Protein AF-A0AAW0FPY5-F1 (afdb_monomer)

Organism: NCBI:txid2478898

Solvent-accessible surface area (backbone atoms only — not comparable to full-atom values): 17666 Å² total; per-residue (Å²): 136,87,81,88,80,85,84,79,81,79,79,83,78,78,82,81,78,73,84,75,79,74,82,78,65,95,82,62,53,70,68,57,52,51,51,51,52,51,50,53,53,51,50,54,52,54,50,53,51,52,54,57,71,69,58,74,82,81,80,84,76,82,79,89,81,86,85,89,77,81,64,53,45,61,98,84,46,56,15,69,62,69,49,44,53,71,32,42,66,91,68,36,88,67,74,84,45,94,82,68,74,65,59,42,92,78,60,81,77,79,71,90,78,54,75,44,72,48,96,89,68,47,37,25,40,91,83,68,51,45,48,44,77,46,98,88,72,49,80,44,70,71,74,77,60,60,67,61,50,53,50,50,53,49,51,52,54,51,50,53,53,48,53,45,52,54,49,44,47,57,51,30,56,51,36,60,73,70,63,49,60,82,51,36,24,60,90,43,82,82,33,54,61,44,84,62,35,25,27,49,80,87,36,84,45,84,87,60,51,75,75,47,91,38,57,53,37,32,45,70,64,50,50,52,48,23,66,78,47,76,21,33,38,95,46,72,63,46,70,81,54,54,80,87,60,50,42,74,44,67,67,62,50,50,52,51,52,53,50,37,54,73,73,65,55,79,60,63,68,57,56,53,52,52,53,52,55,57,60,74,73,108

Secondary structure (DSSP, 8-state):
-------------------------TTS-HHHHHHHHHHHHHHHHHHHHHHHHH-------PPP---S--SSPPTT---TTT--SSS-GGG-GGGG-TT-----BTB-----S--EE-TTS-EE-TT--EEEE-TTS-EEE----HHHHHHHHHHHHHHHHHHHHHHHHHHHHHHHHTT-GGGB-SSSTT-B--SSEEE-TT--SGGG-SS-S-SEEEHHHHHHHHHHTTT--TTT--S---GGGPEE-HHHHHHHHHHHHHTT---HHHHHHHHHHHHHT-

Sequence (282 aa):
MINNANASTSNQTNPAQTTGATAVDENMSEEDRIKMMFQNQSNVWAQTQDELSTHKMIHFKPTAGVTNAEDLPPPGYMCYRCGGKDHWIRNCPTNTDPNFEETLEGAAETGKDGITRNEDGELIDAKGNTYMITEDGEYVIAMADNKTWLNYQQKQQNAVMKAKIEFEQKLSERIEQDKKTEFLDPLKSNKVLRSPIVMTPCCQDKSKLKNMKNFNYHQPDLEQLLIDKDFHCPNCDTEDIFLDSLIRNTDLEQQINDYAKEIGLENPDEESLKRSVDAVRR

Nearest PDB structures (foldseek):
  1nr4-assembly3_F  TM=3.944E-01  e=2.810E+00  unclassified

pLDDT: mean 71.4, std 15.62, range [32.72, 91.69]

InterPro domains:
  IPR001878 Zinc finger, CCHC-type [PS50158] (79-93)
  IPR001878 Zinc finger, CCHC-type [SM00343] (78-94)
  IPR025829 Zinc knuckle CX2CX3GHX4C [PF13696] (74-94)
  IPR033489 E3 ubiquitin-protein ligase RBBP6 family [PTHR15439] (6-269)
  IPR036875 Zinc finger, CCHC-type superfamily [SSF57756] (66-96)

Foldseek 3Di:
DDDDDDPDDDDPDDDPDDPPPDDDDPPDDPVVVVVVVVVVVVVVVVVVVVVVVPDDDDDDDDDDDDDDDPFQDPVPDAQQQERDRGGHVVPDPCPPPPPRDGPPPVPPPPPVPAFDADPVRFTAGPVGWTWDADPVRDIDTDDDPPVVVVVVVVVVVVVLVVLQVVLQQVLLVVCVVVVVCAQDAQLDPSGGADPQKWFFPQPPDPVQFDDTPYRIHHLVSVVVVCVVVVNADPGNRDHDGDSVRIGTDVPVVVVSVVVCVVVVPDRSVVVVVVVVVVVVVD

Mean predicted aligned error: 20.45 Å

Radius of gyration: 32.22 Å; Cα contacts (8 Å, |Δi|>4): 237; chains: 1; bounding box: 75×61×73 Å

Structure (mmCIF, N/CA/C/O backbone):
data_AF-A0AAW0FPY5-F1
#
_entry.id   AF-A0AAW0FPY5-F1
#
loop_
_atom_site.group_PDB
_atom_site.id
_atom_site.type_symbol
_atom_site.label_atom_id
_atom_site.label_alt_id
_atom_site.label_comp_id
_atom_site.label_asym_id
_atom_site.label_entity_id
_atom_site.label_seq_id
_atom_site.pdbx_PDB_ins_code
_atom_site.Cartn_x
_atom_site.Cartn_y
_atom_site.Cartn_z
_atom_site.occupancy
_atom_site.B_iso_or_equiv
_atom_site.auth_seq_id
_atom_site.auth_comp_id
_atom_site.auth_asym_id
_atom_site.auth_atom_id
_atom_site.pdbx_PDB_model_num
ATOM 1 N N . MET A 1 1 ? 53.868 37.385 24.393 1.00 38.00 1 MET A N 1
ATOM 2 C CA . MET A 1 1 ? 53.898 36.874 23.003 1.00 38.00 1 MET A CA 1
ATOM 3 C C . MET A 1 1 ? 52.815 35.800 22.927 1.00 38.00 1 MET A C 1
ATOM 5 O O . MET A 1 1 ? 53.058 34.710 23.410 1.00 38.00 1 MET A O 1
ATOM 9 N N . ILE A 1 2 ? 51.533 36.181 22.882 1.00 32.72 2 ILE A N 1
ATOM 10 C CA . ILE A 1 2 ? 50.663 36.453 21.711 1.00 32.72 2 ILE A CA 1
ATOM 11 C C . ILE A 1 2 ? 50.522 35.242 20.759 1.00 32.72 2 ILE A C 1
ATOM 13 O O . ILE A 1 2 ? 51.531 34.751 20.261 1.00 32.72 2 ILE A O 1
ATOM 17 N N . ASN A 1 3 ? 49.244 34.904 20.491 1.00 34.81 3 ASN A N 1
ATOM 18 C CA . ASN A 1 3 ? 48.609 34.066 19.446 1.00 34.81 3 ASN A CA 1
ATOM 19 C C . ASN A 1 3 ? 48.089 32.727 20.001 1.00 34.81 3 ASN A C 1
ATOM 21 O O . ASN A 1 3 ? 48.883 31.862 20.338 1.00 34.81 3 ASN A O 1
ATOM 25 N N . ASN A 1 4 ? 46.793 32.498 20.257 1.00 34.78 4 ASN A N 1
ATOM 26 C CA . ASN A 1 4 ? 45.532 32.805 19.551 1.00 34.78 4 ASN A CA 1
ATOM 27 C C . ASN A 1 4 ? 45.465 32.226 18.130 1.00 34.78 4 ASN A C 1
ATOM 29 O O . ASN A 1 4 ? 45.995 32.818 17.194 1.00 34.78 4 ASN A O 1
ATOM 33 N N . ALA A 1 5 ? 44.765 31.099 17.981 1.00 35.81 5 ALA A N 1
ATOM 34 C CA . ALA A 1 5 ? 44.277 30.601 16.700 1.00 35.81 5 ALA A CA 1
ATOM 35 C C . ALA A 1 5 ? 42.891 29.968 16.904 1.00 35.81 5 ALA A C 1
ATOM 37 O O . ALA A 1 5 ? 42.752 28.886 17.470 1.00 35.81 5 ALA A O 1
ATOM 38 N N . ASN A 1 6 ? 41.878 30.716 16.463 1.00 34.09 6 ASN A N 1
ATOM 39 C CA . ASN A 1 6 ? 40.492 30.303 16.281 1.00 34.09 6 ASN A CA 1
ATOM 40 C C . ASN A 1 6 ? 40.414 29.062 15.381 1.00 34.09 6 ASN A C 1
ATOM 42 O O . ASN A 1 6 ? 40.885 29.097 14.245 1.00 34.09 6 ASN A O 1
ATOM 46 N N . ALA A 1 7 ? 39.742 28.012 15.849 1.00 33.12 7 ALA A N 1
ATOM 47 C CA . ALA A 1 7 ? 39.202 26.974 14.981 1.00 33.12 7 ALA A CA 1
ATOM 48 C C . ALA A 1 7 ? 37.836 27.454 14.469 1.00 33.12 7 ALA A C 1
ATOM 50 O O . ALA A 1 7 ? 36.827 27.364 15.165 1.00 33.12 7 ALA A O 1
ATOM 51 N N . SER A 1 8 ? 37.823 28.035 13.270 1.00 33.88 8 SER A N 1
ATOM 52 C CA . SER A 1 8 ? 36.595 28.389 12.563 1.00 33.88 8 SER A CA 1
ATOM 53 C C . SER A 1 8 ? 35.943 27.125 12.007 1.00 33.88 8 SER A C 1
ATOM 55 O O . SER A 1 8 ? 36.469 26.483 11.101 1.00 33.88 8 SER A O 1
ATOM 57 N N . THR A 1 9 ? 34.781 26.789 12.554 1.00 33.91 9 THR A N 1
ATOM 58 C CA . THR A 1 9 ? 33.843 25.786 12.051 1.00 33.91 9 THR A CA 1
ATOM 59 C C . THR A 1 9 ? 33.296 26.239 10.695 1.00 33.91 9 THR A C 1
ATOM 61 O O . THR A 1 9 ? 32.505 27.180 10.626 1.00 33.91 9 THR A O 1
ATOM 64 N N . SER A 1 10 ? 33.696 25.594 9.599 1.00 32.94 10 SER A N 1
ATOM 65 C CA . SER A 1 10 ? 33.038 25.777 8.303 1.00 32.94 10 SER A CA 1
ATOM 66 C C . SER A 1 10 ? 31.781 24.911 8.245 1.00 32.94 10 SER A C 1
ATOM 68 O O . SER A 1 10 ? 31.852 23.713 7.972 1.00 32.94 10 SER A O 1
ATOM 70 N N . ASN A 1 11 ? 30.634 25.542 8.507 1.00 34.19 11 ASN A N 1
ATOM 71 C CA . ASN A 1 11 ? 29.311 25.067 8.109 1.00 34.19 11 ASN A CA 1
ATOM 72 C C . ASN A 1 11 ? 29.299 24.837 6.591 1.00 34.19 11 ASN A C 1
ATOM 74 O O . ASN A 1 11 ? 29.317 25.798 5.823 1.00 34.19 11 ASN A O 1
ATOM 78 N N . GLN A 1 12 ? 29.238 23.579 6.154 1.00 36.66 12 GLN A N 1
ATOM 79 C CA . GLN A 1 12 ? 28.816 23.261 4.793 1.00 36.66 12 GLN A CA 1
ATOM 80 C C . GLN A 1 12 ? 27.290 23.322 4.742 1.00 36.66 12 GLN A C 1
ATOM 82 O O . GLN A 1 12 ? 26.579 22.392 5.114 1.00 36.66 12 GLN A O 1
ATOM 87 N N . THR A 1 13 ? 26.795 24.477 4.313 1.00 33.69 13 THR A N 1
ATOM 88 C CA . THR A 1 13 ? 25.433 24.663 3.827 1.00 33.69 13 THR A CA 1
ATOM 89 C C . THR A 1 13 ? 25.258 23.877 2.534 1.00 33.69 13 THR A C 1
ATOM 91 O O . THR A 1 13 ? 25.924 24.153 1.538 1.00 33.69 13 THR A O 1
ATOM 94 N N . ASN A 1 14 ? 24.350 22.911 2.565 1.00 44.25 14 ASN A N 1
ATOM 95 C CA . ASN A 1 14 ? 23.845 22.187 1.408 1.00 44.25 14 ASN A CA 1
ATOM 96 C C . ASN A 1 14 ? 23.013 23.165 0.550 1.00 44.25 14 ASN A C 1
ATOM 98 O O . ASN A 1 14 ? 22.025 23.692 1.075 1.00 44.25 14 ASN A O 1
ATOM 102 N N . PRO A 1 15 ? 23.346 23.465 -0.720 1.00 37.91 15 PRO A N 1
ATOM 103 C CA . PRO A 1 15 ? 22.436 24.222 -1.557 1.00 37.91 15 PRO A CA 1
ATOM 104 C C . PRO A 1 15 ? 21.385 23.262 -2.116 1.00 37.91 15 PRO A C 1
ATOM 106 O O . PRO A 1 15 ? 21.610 22.541 -3.084 1.00 37.91 15 PRO A O 1
ATOM 109 N N . ALA A 1 16 ? 20.209 23.279 -1.494 1.00 45.16 16 ALA A N 1
ATOM 110 C CA . ALA A 1 16 ? 18.978 22.891 -2.158 1.00 45.16 16 ALA A CA 1
ATOM 111 C C . ALA A 1 16 ? 18.781 23.818 -3.370 1.00 45.16 16 ALA A C 1
ATOM 113 O O . ALA A 1 16 ? 18.429 24.986 -3.205 1.00 45.16 16 ALA A O 1
ATOM 114 N N . GLN A 1 17 ? 19.022 23.324 -4.585 1.00 39.84 17 GLN A N 1
ATOM 115 C CA . GLN A 1 17 ? 18.614 24.027 -5.798 1.00 39.84 17 GLN A CA 1
ATOM 116 C C . GLN A 1 17 ? 17.174 23.651 -6.145 1.00 39.84 17 GLN A C 1
ATOM 118 O O . GLN A 1 17 ? 16.874 22.677 -6.825 1.00 39.84 17 GLN A O 1
ATOM 123 N N . THR A 1 18 ? 16.289 24.466 -5.576 1.00 36.53 18 THR A N 1
ATOM 124 C CA . THR A 1 18 ? 15.112 25.060 -6.214 1.00 36.53 18 THR A CA 1
ATOM 125 C C . THR A 1 18 ? 14.908 24.677 -7.681 1.00 36.53 18 THR A C 1
ATOM 127 O O . THR A 1 18 ? 15.575 25.200 -8.575 1.00 36.53 18 THR A O 1
ATOM 130 N N . THR A 1 19 ? 13.897 23.849 -7.928 1.00 41.38 19 THR A N 1
ATOM 131 C CA . THR A 1 19 ? 13.198 23.767 -9.210 1.00 41.38 19 THR A CA 1
ATOM 132 C C . THR A 1 19 ? 12.617 25.143 -9.536 1.00 41.38 19 THR A C 1
ATOM 134 O O . THR A 1 19 ? 11.542 25.508 -9.059 1.00 41.38 19 THR A O 1
ATOM 137 N N . GLY A 1 20 ? 13.356 25.942 -10.303 1.00 37.53 20 GLY A N 1
ATOM 138 C CA . GLY A 1 20 ? 12.855 27.184 -10.870 1.00 37.53 20 GLY A CA 1
ATOM 139 C C . GLY A 1 20 ? 11.820 26.852 -11.936 1.00 37.53 20 GLY A C 1
ATOM 140 O O . GLY A 1 20 ? 12.180 26.532 -13.065 1.00 37.53 20 GLY A O 1
ATOM 141 N N . ALA A 1 21 ? 10.539 26.909 -11.570 1.00 47.66 21 ALA A N 1
ATOM 142 C CA . ALA A 1 21 ? 9.451 26.959 -12.531 1.00 47.66 21 ALA A CA 1
ATOM 143 C C . ALA A 1 21 ? 9.637 28.228 -13.372 1.00 47.66 21 ALA A C 1
ATOM 145 O O . ALA A 1 21 ? 9.369 29.339 -12.916 1.00 47.66 21 ALA A O 1
ATOM 146 N N . THR A 1 22 ? 10.173 28.075 -14.580 1.00 50.25 22 THR A N 1
ATOM 147 C CA . THR A 1 22 ? 10.180 29.150 -15.567 1.00 50.25 22 THR A CA 1
ATOM 148 C C . THR A 1 22 ? 8.730 29.347 -15.987 1.00 50.25 22 THR A C 1
ATOM 150 O O . THR A 1 22 ? 8.092 28.410 -16.467 1.00 50.25 22 THR A O 1
ATOM 153 N N . ALA A 1 23 ? 8.188 30.534 -15.714 1.00 50.66 23 ALA A N 1
ATOM 154 C CA . ALA A 1 23 ? 6.843 30.916 -16.115 1.00 50.66 23 ALA A CA 1
ATOM 155 C C . ALA A 1 23 ? 6.701 30.702 -17.626 1.00 50.66 23 ALA A C 1
ATOM 157 O O . ALA A 1 23 ? 7.438 31.294 -18.413 1.00 50.66 23 ALA A O 1
ATOM 158 N N . VAL A 1 24 ? 5.798 29.804 -18.010 1.00 52.22 24 VAL A N 1
ATOM 159 C CA . VAL A 1 24 ? 5.467 29.564 -19.411 1.00 52.22 24 VAL A CA 1
ATOM 160 C C . VAL A 1 24 ? 4.559 30.715 -19.826 1.00 52.22 24 VAL A C 1
ATOM 162 O O . VAL A 1 24 ? 3.427 30.799 -19.357 1.00 52.22 24 VAL A O 1
ATOM 165 N N . ASP A 1 25 ? 5.090 31.638 -20.620 1.00 53.41 25 ASP A N 1
ATOM 166 C CA . ASP A 1 25 ? 4.321 32.722 -21.229 1.00 53.41 25 ASP A CA 1
ATOM 167 C C . ASP A 1 25 ? 3.263 32.118 -22.172 1.00 53.41 25 ASP A C 1
ATOM 169 O O . ASP A 1 25 ? 3.586 31.282 -23.020 1.00 53.41 25 ASP A O 1
ATOM 173 N N . GLU A 1 26 ? 1.994 32.510 -22.015 1.00 58.88 26 GLU A N 1
ATOM 174 C CA . GLU A 1 26 ? 0.836 31.953 -22.743 1.00 58.88 26 GLU A CA 1
ATOM 175 C C . GLU A 1 26 ? 0.831 32.291 -24.249 1.00 58.88 26 GLU A C 1
ATOM 177 O O . GLU A 1 26 ? -0.081 31.889 -24.967 1.00 58.88 26 GLU A O 1
ATOM 182 N N . ASN A 1 27 ? 1.851 32.998 -24.750 1.00 59.25 27 ASN A N 1
ATOM 183 C CA . ASN A 1 27 ? 1.960 33.426 -26.146 1.00 59.25 27 ASN A CA 1
ATOM 184 C C . ASN A 1 27 ? 3.138 32.793 -26.918 1.00 59.25 27 ASN A C 1
ATOM 186 O O . ASN A 1 27 ? 3.470 33.240 -28.017 1.00 59.25 27 ASN A O 1
ATOM 190 N N . MET A 1 28 ? 3.800 31.770 -26.365 1.00 64.69 28 MET A N 1
ATOM 191 C CA . MET A 1 28 ? 4.817 31.007 -27.102 1.00 64.69 28 MET A CA 1
ATOM 192 C C . MET A 1 28 ? 4.171 29.929 -27.979 1.00 64.69 28 MET A C 1
ATOM 194 O O . MET A 1 28 ? 3.290 29.198 -27.525 1.00 64.69 28 MET A O 1
ATOM 198 N N . SER A 1 29 ? 4.631 29.819 -29.231 1.00 78.81 29 SER A N 1
ATOM 199 C CA . SER A 1 29 ? 4.194 28.767 -30.155 1.00 78.81 29 SER A CA 1
ATOM 200 C C . SER A 1 29 ? 4.459 27.377 -29.561 1.00 78.81 29 SER A C 1
ATOM 202 O O . SER A 1 29 ? 5.403 27.180 -28.787 1.00 78.81 29 SER A O 1
ATOM 204 N N . GLU A 1 30 ? 3.614 26.402 -29.897 1.00 70.44 30 GLU A N 1
ATOM 205 C CA . GLU A 1 30 ? 3.743 25.034 -29.388 1.00 70.44 30 GLU A CA 1
ATOM 206 C C . GLU A 1 30 ? 5.106 24.427 -29.767 1.00 70.44 30 GLU A C 1
ATOM 208 O O . GLU A 1 30 ? 5.750 23.791 -28.927 1.00 70.44 30 GLU A O 1
ATOM 213 N N . GLU A 1 31 ? 5.621 24.731 -30.966 1.00 76.56 31 GLU A N 1
ATOM 214 C CA . GLU A 1 31 ? 6.976 24.355 -31.372 1.00 76.56 31 GLU A CA 1
ATOM 215 C C . GLU A 1 31 ? 8.071 24.970 -30.487 1.00 76.56 31 GLU A C 1
ATOM 217 O O . GLU A 1 31 ? 9.031 24.279 -30.133 1.00 76.56 31 GLU A O 1
ATOM 222 N N . ASP A 1 32 ? 7.946 26.238 -30.083 1.00 81.44 32 ASP A N 1
ATOM 223 C CA . ASP A 1 32 ? 8.943 26.893 -29.226 1.00 81.44 32 ASP A CA 1
ATOM 224 C C . ASP A 1 32 ? 8.918 26.348 -27.795 1.00 81.44 32 ASP A C 1
ATOM 226 O O . ASP A 1 32 ? 9.966 26.209 -27.157 1.00 81.44 32 ASP A O 1
ATOM 230 N N . ARG A 1 33 ? 7.740 25.960 -27.298 1.00 79.00 33 ARG A N 1
ATOM 231 C CA . ARG A 1 33 ? 7.602 25.295 -25.997 1.00 79.00 33 ARG A CA 1
ATOM 232 C C . ARG A 1 33 ? 8.222 23.899 -26.014 1.00 79.00 33 ARG A C 1
ATOM 234 O O . ARG A 1 33 ? 8.934 23.537 -25.075 1.00 79.00 33 ARG A O 1
ATOM 241 N N . ILE A 1 34 ? 8.000 23.135 -27.086 1.00 80.06 34 ILE A N 1
ATOM 242 C CA . ILE A 1 34 ? 8.622 21.822 -27.286 1.00 80.06 34 ILE A CA 1
ATOM 243 C C . ILE A 1 34 ? 10.143 21.981 -27.374 1.00 80.06 34 ILE A C 1
ATOM 245 O O . ILE A 1 34 ? 10.878 21.278 -26.680 1.00 80.06 34 ILE A O 1
ATOM 249 N N . LYS A 1 35 ? 10.635 22.964 -28.135 1.00 83.62 35 LYS A N 1
ATOM 250 C CA . LYS A 1 35 ? 12.067 23.265 -28.245 1.00 83.62 35 LYS A CA 1
ATOM 251 C C . LYS A 1 35 ? 12.685 23.656 -26.903 1.00 83.62 35 LYS A C 1
ATOM 253 O O . LYS A 1 35 ? 13.766 23.171 -26.578 1.00 83.62 35 LYS A O 1
ATOM 258 N N . MET A 1 36 ? 11.997 24.467 -26.101 1.00 82.25 36 MET A N 1
ATOM 259 C CA . MET A 1 36 ? 12.447 24.838 -24.758 1.00 82.25 36 MET A CA 1
ATOM 260 C C . MET A 1 36 ? 12.473 23.629 -23.813 1.00 82.25 36 MET A C 1
ATOM 262 O O . MET A 1 36 ? 13.406 23.477 -23.025 1.00 82.25 36 MET A O 1
ATOM 266 N N . MET A 1 37 ? 11.499 22.722 -23.923 1.00 80.81 37 MET A N 1
ATOM 267 C CA . MET A 1 37 ? 11.466 21.483 -23.144 1.00 80.81 37 MET A CA 1
ATOM 268 C C . MET A 1 37 ? 12.602 20.526 -23.538 1.00 80.81 37 MET A C 1
ATOM 270 O O . MET A 1 37 ? 13.274 19.995 -22.652 1.00 80.81 37 MET A O 1
ATOM 274 N N . PHE A 1 38 ? 12.880 20.371 -24.839 1.00 85.31 38 PHE A N 1
ATOM 275 C CA . PHE A 1 38 ? 14.020 19.594 -25.342 1.00 85.31 38 PHE A CA 1
ATOM 276 C C . PHE A 1 38 ? 15.360 20.196 -24.917 1.00 85.31 38 PHE A C 1
ATOM 278 O O . PHE A 1 38 ? 16.248 19.457 -24.503 1.00 85.31 38 PHE A O 1
ATOM 285 N N . GLN A 1 39 ? 15.493 21.524 -24.954 1.00 84.50 39 GLN A N 1
ATOM 286 C CA . GLN A 1 39 ? 16.692 22.221 -24.484 1.00 84.50 39 GLN A CA 1
ATOM 287 C C . GLN A 1 39 ? 16.899 22.058 -22.975 1.00 84.50 39 GLN A C 1
ATOM 289 O O . GLN A 1 39 ? 18.025 21.861 -22.521 1.00 84.50 39 GLN A O 1
ATOM 294 N N . ASN A 1 40 ? 15.824 22.097 -22.184 1.00 84.69 40 ASN A N 1
ATOM 295 C CA . ASN A 1 40 ? 15.918 21.878 -20.744 1.00 84.69 40 ASN A CA 1
ATOM 296 C C . ASN A 1 40 ? 16.354 20.436 -20.432 1.00 84.69 40 ASN A C 1
ATOM 298 O O . ASN A 1 40 ? 17.268 20.223 -19.639 1.00 84.69 40 ASN A O 1
ATOM 302 N N . GLN A 1 41 ? 15.772 19.446 -21.119 1.00 78.88 41 GLN A N 1
ATOM 303 C CA . GLN A 1 41 ? 16.193 18.046 -21.003 1.00 78.88 41 GLN A CA 1
ATOM 304 C C . GLN A 1 41 ? 17.652 17.834 -21.436 1.00 78.88 41 GLN A C 1
ATOM 306 O O . GLN A 1 41 ? 18.415 17.196 -20.709 1.00 78.88 41 GLN A O 1
ATOM 311 N N . SER A 1 42 ? 18.072 18.401 -22.573 1.00 81.81 42 SER A N 1
ATOM 312 C CA . SER A 1 42 ? 19.450 18.266 -23.060 1.00 81.81 42 SER A CA 1
ATOM 313 C C . SER A 1 42 ? 20.468 18.890 -22.110 1.00 81.81 42 SER A C 1
ATOM 315 O O . SER A 1 42 ? 21.537 18.319 -21.908 1.00 81.81 42 SER A O 1
ATOM 317 N N . ASN A 1 43 ? 20.132 20.024 -21.489 1.00 81.25 43 ASN A N 1
ATOM 318 C CA . ASN A 1 43 ? 21.014 20.689 -20.531 1.00 81.25 43 ASN A CA 1
ATOM 319 C C . ASN A 1 43 ? 21.200 19.861 -19.252 1.00 81.25 43 ASN A C 1
ATOM 321 O O . ASN A 1 43 ? 22.326 19.731 -18.778 1.00 81.25 43 ASN A O 1
ATOM 325 N N . VAL A 1 44 ? 20.133 19.239 -18.735 1.00 85.06 44 VAL A N 1
ATOM 326 C CA . VAL A 1 44 ? 20.217 18.344 -17.565 1.00 85.06 44 VAL A CA 1
ATOM 327 C C . VAL A 1 44 ? 21.082 17.116 -17.867 1.00 85.06 44 VAL A C 1
ATOM 329 O O . VAL A 1 44 ? 21.904 16.722 -17.036 1.00 85.06 44 VAL A O 1
ATOM 332 N N . TRP A 1 45 ? 20.954 16.526 -19.061 1.00 74.75 45 TRP A N 1
ATOM 333 C CA . TRP A 1 45 ? 21.796 15.394 -19.463 1.00 74.75 45 TRP A CA 1
ATOM 334 C C . TRP A 1 45 ? 23.262 15.778 -19.639 1.00 74.75 45 TRP A C 1
ATOM 336 O O . TRP A 1 45 ? 24.129 15.070 -19.131 1.00 74.75 45 TRP A O 1
ATOM 346 N N . ALA A 1 46 ? 23.541 16.908 -20.292 1.00 83.38 46 ALA A N 1
ATOM 347 C CA . ALA A 1 46 ? 24.903 17.407 -20.453 1.00 83.38 46 ALA A CA 1
ATOM 348 C C . ALA A 1 46 ? 25.567 17.682 -19.094 1.00 83.38 46 ALA A C 1
ATOM 350 O O . ALA A 1 46 ? 26.706 17.278 -18.874 1.00 83.38 46 ALA A O 1
ATOM 351 N N . GLN A 1 47 ? 24.834 18.290 -18.155 1.00 84.81 47 GLN A N 1
ATOM 352 C CA . GLN A 1 47 ? 25.327 18.562 -16.805 1.00 84.81 47 GLN A CA 1
ATOM 353 C C . GLN A 1 47 ? 25.587 17.272 -16.013 1.00 84.81 47 GLN A C 1
ATOM 355 O O . GLN A 1 47 ? 26.636 17.132 -15.391 1.00 84.81 47 GLN A O 1
ATOM 360 N N . THR A 1 48 ? 24.680 16.294 -16.093 1.00 83.81 48 THR A N 1
ATOM 361 C CA . THR A 1 48 ? 24.853 14.986 -15.433 1.00 83.81 48 THR A CA 1
ATOM 362 C C . THR A 1 48 ? 26.070 14.239 -15.985 1.00 83.81 48 THR A C 1
ATOM 364 O O . THR A 1 48 ? 26.804 13.591 -15.241 1.00 83.81 48 THR A O 1
ATOM 367 N N . GLN A 1 49 ? 26.304 14.323 -17.296 1.00 80.62 49 GLN A N 1
ATOM 368 C CA . GLN A 1 49 ? 27.450 13.690 -17.942 1.00 80.62 49 GLN A CA 1
ATOM 369 C C . GLN A 1 49 ? 28.775 14.341 -17.520 1.00 80.62 49 GLN A C 1
ATOM 371 O O . GLN A 1 49 ? 29.746 13.630 -17.259 1.00 80.62 49 GLN A O 1
ATOM 376 N N . ASP A 1 50 ? 28.803 15.668 -17.398 1.00 84.56 50 ASP A N 1
ATOM 377 C CA . ASP A 1 50 ? 29.972 16.410 -16.919 1.00 84.56 50 ASP A CA 1
ATOM 378 C C . ASP A 1 50 ? 30.272 16.104 -15.436 1.00 84.56 50 ASP A C 1
ATOM 380 O O . ASP A 1 50 ? 31.409 15.787 -15.075 1.00 84.56 50 ASP A O 1
ATOM 384 N N . GLU A 1 51 ? 29.244 16.050 -14.581 1.00 80.31 51 GLU A N 1
ATOM 385 C CA . GLU A 1 51 ? 29.370 15.650 -13.169 1.00 80.31 51 GLU A CA 1
ATOM 386 C C . GLU A 1 51 ? 29.871 14.206 -13.002 1.00 80.31 51 GLU A C 1
ATOM 388 O O . GLU A 1 51 ? 30.744 13.933 -12.175 1.00 80.31 51 GLU A O 1
ATOM 393 N N . LEU A 1 52 ? 29.382 13.268 -13.819 1.00 77.38 52 LEU A N 1
ATOM 394 C CA . LEU A 1 52 ? 29.868 11.885 -13.811 1.00 77.38 52 LEU A CA 1
ATOM 395 C C . LEU A 1 52 ? 31.318 11.780 -14.296 1.00 77.38 52 LEU A C 1
ATOM 397 O O . LEU A 1 52 ? 32.072 10.956 -13.781 1.00 77.38 52 LEU A O 1
ATOM 401 N N . SER A 1 53 ? 31.726 12.621 -15.250 1.00 80.00 53 SER A N 1
ATOM 402 C CA . SER A 1 53 ? 33.105 12.644 -15.748 1.00 80.00 53 SER A CA 1
ATOM 403 C C . SER A 1 53 ? 34.102 13.193 -14.717 1.00 80.00 53 SER A C 1
ATOM 405 O O . SER A 1 53 ? 35.262 12.778 -14.684 1.00 80.00 53 SER A O 1
ATOM 407 N N . THR A 1 54 ? 33.646 14.087 -13.834 1.00 77.12 54 THR A N 1
ATOM 408 C CA . THR A 1 54 ? 34.472 14.692 -12.779 1.00 77.12 54 THR A CA 1
ATOM 409 C C . THR A 1 54 ? 34.535 13.844 -11.506 1.00 77.12 54 THR A C 1
ATOM 411 O O . THR A 1 54 ? 35.448 14.022 -10.691 1.00 77.12 54 THR A O 1
ATOM 414 N N . HIS A 1 55 ? 33.631 12.872 -11.334 1.00 64.56 55 HIS A N 1
ATOM 415 C CA . HIS A 1 55 ? 33.642 11.961 -10.191 1.00 64.56 55 HIS A CA 1
ATOM 416 C C . HIS A 1 55 ? 34.769 10.918 -10.310 1.00 64.56 55 HIS A C 1
ATOM 418 O O . HIS A 1 55 ? 34.639 9.857 -10.920 1.00 64.56 55 HIS A O 1
ATOM 424 N N . LYS A 1 56 ? 35.919 11.209 -9.695 1.00 63.94 56 LYS A N 1
ATOM 425 C CA . LYS A 1 56 ? 37.058 10.283 -9.617 1.00 63.94 56 LYS A CA 1
ATOM 426 C C . LYS A 1 56 ? 36.717 9.093 -8.713 1.00 63.94 56 LYS A C 1
ATOM 428 O O . LYS A 1 56 ? 36.529 9.271 -7.511 1.00 63.94 56 LYS A O 1
ATOM 433 N N . MET A 1 57 ? 36.721 7.873 -9.257 1.00 61.53 57 MET A N 1
ATOM 434 C CA . MET A 1 57 ? 36.604 6.664 -8.434 1.00 61.53 57 MET A CA 1
ATOM 435 C C . MET A 1 57 ? 37.764 6.583 -7.428 1.00 61.53 57 MET A C 1
ATOM 437 O O . MET A 1 57 ? 38.945 6.614 -7.788 1.00 61.53 57 MET A O 1
ATOM 441 N N . ILE A 1 58 ? 37.435 6.509 -6.140 1.00 51.47 58 ILE A N 1
ATOM 442 C CA . ILE A 1 58 ? 38.413 6.298 -5.073 1.00 51.47 58 ILE A CA 1
ATOM 443 C C . ILE A 1 58 ? 38.756 4.808 -4.992 1.00 51.47 58 ILE A C 1
ATOM 445 O O . ILE A 1 58 ? 37.998 4.001 -4.466 1.00 51.47 58 ILE A O 1
ATOM 449 N N . HIS A 1 59 ? 39.925 4.430 -5.506 1.00 54.28 59 HIS A N 1
ATOM 450 C CA . HIS A 1 59 ? 40.478 3.102 -5.256 1.00 54.28 59 HIS A CA 1
ATOM 451 C C . HIS A 1 59 ? 40.977 3.013 -3.814 1.00 54.28 59 HIS A C 1
ATOM 453 O O . HIS A 1 59 ? 41.969 3.648 -3.448 1.00 54.28 59 HIS A O 1
ATOM 459 N N . PHE A 1 60 ? 40.302 2.204 -3.002 1.00 47.12 60 PHE A N 1
ATOM 460 C CA . PHE A 1 60 ? 40.770 1.844 -1.671 1.00 47.12 60 PHE A CA 1
ATOM 461 C C . PHE A 1 60 ? 41.980 0.908 -1.815 1.00 47.12 60 PHE A C 1
ATOM 463 O O . PHE A 1 60 ? 41.853 -0.206 -2.316 1.00 47.12 60 PHE A O 1
ATOM 470 N N . LYS A 1 61 ? 43.170 1.372 -1.424 1.00 48.22 61 LYS A N 1
ATOM 471 C CA . LYS A 1 61 ? 44.381 0.543 -1.330 1.00 48.22 61 LYS A CA 1
ATOM 472 C C . LYS A 1 61 ? 44.477 -0.005 0.099 1.00 48.22 61 LYS A C 1
ATOM 474 O O . LYS A 1 61 ? 44.726 0.801 0.997 1.00 48.22 61 LYS A O 1
ATOM 479 N N . PRO A 1 62 ? 44.302 -1.315 0.349 1.00 48.34 62 PRO A N 1
ATOM 480 C CA . PRO A 1 62 ? 44.642 -1.875 1.646 1.00 48.34 62 PRO A CA 1
ATOM 481 C C . PRO A 1 62 ? 46.170 -1.929 1.787 1.00 48.34 62 PRO A C 1
ATOM 483 O O . PRO A 1 62 ? 46.897 -2.358 0.890 1.00 48.34 62 PRO A O 1
ATOM 486 N N . THR A 1 63 ? 46.656 -1.410 2.911 1.00 41.72 63 THR A N 1
ATOM 487 C CA . THR A 1 63 ? 48.064 -1.418 3.312 1.00 41.72 63 THR A CA 1
ATOM 488 C C . THR A 1 63 ? 48.541 -2.850 3.538 1.00 41.72 63 THR A C 1
ATOM 490 O O . THR A 1 63 ? 47.874 -3.638 4.201 1.00 41.72 63 THR A O 1
ATOM 493 N N . ALA A 1 64 ? 49.714 -3.153 2.984 1.00 48.19 64 ALA A N 1
ATOM 494 C CA . ALA A 1 64 ? 50.364 -4.454 2.987 1.00 48.19 64 ALA A CA 1
ATOM 495 C C . ALA A 1 64 ? 50.549 -5.067 4.385 1.00 48.19 64 ALA A C 1
ATOM 497 O O . ALA A 1 64 ? 51.059 -4.424 5.304 1.00 48.19 64 ALA A O 1
ATOM 498 N N . GLY A 1 65 ? 50.244 -6.359 4.477 1.00 43.66 65 GLY A N 1
ATOM 499 C CA . GLY A 1 65 ? 50.667 -7.226 5.564 1.00 43.66 65 GLY A CA 1
ATOM 500 C C . GLY A 1 65 ? 49.821 -8.490 5.620 1.00 43.66 65 GLY A C 1
ATOM 501 O O . GLY A 1 65 ? 48.620 -8.404 5.822 1.00 43.66 65 GLY A O 1
ATOM 502 N N . VAL A 1 66 ? 50.493 -9.639 5.547 1.00 38.06 66 VAL A N 1
ATOM 503 C CA . VAL A 1 66 ? 50.000 -11.014 5.743 1.00 38.06 66 VAL A CA 1
ATOM 504 C C . VAL A 1 66 ? 49.771 -11.805 4.449 1.00 38.06 66 VAL A C 1
ATOM 506 O O . VAL A 1 66 ? 49.060 -11.442 3.525 1.00 38.06 66 VAL A O 1
ATOM 509 N N . THR A 1 67 ? 50.503 -12.907 4.417 1.00 47.22 67 THR A N 1
ATOM 510 C CA . THR A 1 67 ? 50.753 -13.855 3.344 1.00 47.22 67 THR A CA 1
ATOM 511 C C . THR A 1 67 ? 49.544 -14.731 3.010 1.00 47.22 67 THR A C 1
ATOM 513 O O . THR A 1 67 ? 48.905 -15.253 3.919 1.00 47.22 67 THR A O 1
ATOM 516 N N . ASN A 1 68 ? 49.387 -15.016 1.712 1.00 46.97 68 ASN A N 1
ATOM 517 C CA . ASN A 1 68 ? 48.673 -16.159 1.122 1.00 46.97 68 ASN A CA 1
ATOM 518 C C . ASN A 1 68 ? 47.132 -16.134 1.160 1.00 46.97 68 ASN A C 1
ATOM 520 O O . ASN A 1 68 ? 46.512 -16.970 1.808 1.00 46.97 68 ASN A O 1
ATOM 524 N N . ALA A 1 69 ? 46.533 -15.225 0.383 1.00 49.50 69 ALA A N 1
ATOM 525 C CA . ALA A 1 69 ? 45.185 -15.360 -0.204 1.00 49.50 69 ALA A CA 1
ATOM 526 C C . ALA A 1 69 ? 44.958 -14.414 -1.416 1.00 49.50 69 ALA A C 1
ATOM 528 O O . ALA A 1 69 ? 43.825 -14.188 -1.822 1.00 49.50 69 ALA A O 1
ATOM 529 N N . GLU A 1 70 ? 46.024 -13.823 -1.972 1.00 51.72 70 GLU A N 1
ATOM 530 C CA . GLU A 1 70 ? 45.967 -12.632 -2.851 1.00 51.72 70 GLU A CA 1
ATOM 531 C C . GLU A 1 70 ? 45.990 -12.941 -4.362 1.00 51.72 70 GLU A C 1
ATOM 533 O O . GLU A 1 70 ? 45.950 -12.021 -5.175 1.00 51.72 70 GLU A O 1
ATOM 538 N N . ASP A 1 71 ? 46.066 -14.212 -4.767 1.00 56.97 71 ASP A N 1
ATOM 539 C CA . ASP A 1 71 ? 46.199 -14.562 -6.195 1.00 56.97 71 ASP A CA 1
ATOM 540 C C . ASP A 1 71 ? 44.868 -14.920 -6.875 1.00 56.97 71 ASP A C 1
ATOM 542 O O . ASP A 1 71 ? 44.807 -15.045 -8.100 1.00 56.97 71 ASP A O 1
ATOM 546 N N . LEU A 1 72 ? 43.785 -15.022 -6.095 1.00 60.50 72 LEU A N 1
ATOM 547 C CA . LEU A 1 72 ? 42.441 -15.139 -6.646 1.00 60.50 72 LEU A CA 1
ATOM 548 C C . LEU A 1 72 ? 41.870 -13.741 -6.887 1.00 60.50 72 LEU A C 1
ATOM 550 O O . LEU A 1 72 ? 41.855 -12.906 -5.976 1.00 60.50 72 LEU A O 1
ATOM 554 N N . PRO A 1 73 ? 41.403 -13.456 -8.106 1.00 72.50 73 PRO A N 1
ATOM 555 C CA . PRO A 1 73 ? 40.852 -12.157 -8.407 1.00 72.50 73 PRO A CA 1
ATOM 556 C C . PRO A 1 73 ? 39.475 -11.991 -7.724 1.00 72.50 73 PRO A C 1
ATOM 558 O O . PRO A 1 73 ? 38.828 -12.980 -7.368 1.00 72.50 73 PRO A O 1
ATOM 561 N N . PRO A 1 74 ? 39.007 -10.748 -7.500 1.00 72.69 74 PRO A N 1
ATOM 562 C CA . PRO A 1 74 ? 37.758 -10.496 -6.783 1.00 72.69 74 PRO A CA 1
ATOM 563 C C . PRO A 1 74 ? 36.548 -11.215 -7.409 1.00 72.69 74 PRO A C 1
ATOM 565 O O . PRO A 1 74 ? 36.525 -11.402 -8.630 1.00 72.69 74 PRO A O 1
ATOM 568 N N . PRO A 1 75 ? 35.503 -11.552 -6.622 1.00 66.00 75 PRO A N 1
ATOM 569 C CA . PRO A 1 75 ? 34.292 -12.185 -7.141 1.00 66.00 75 PRO A CA 1
ATOM 570 C C . PRO A 1 75 ? 33.681 -11.348 -8.273 1.00 66.00 75 PRO A C 1
ATOM 572 O O . PRO A 1 75 ? 33.175 -10.252 -8.041 1.00 66.00 75 PRO A O 1
ATOM 575 N N . GLY A 1 76 ? 33.760 -11.855 -9.506 1.00 69.44 76 GLY A N 1
ATOM 576 C CA . GLY A 1 76 ? 33.285 -11.173 -10.716 1.00 69.44 76 GLY A CA 1
ATOM 577 C C . GLY A 1 76 ? 34.371 -10.828 -11.739 1.00 69.44 76 GLY A C 1
ATOM 578 O O . GLY A 1 76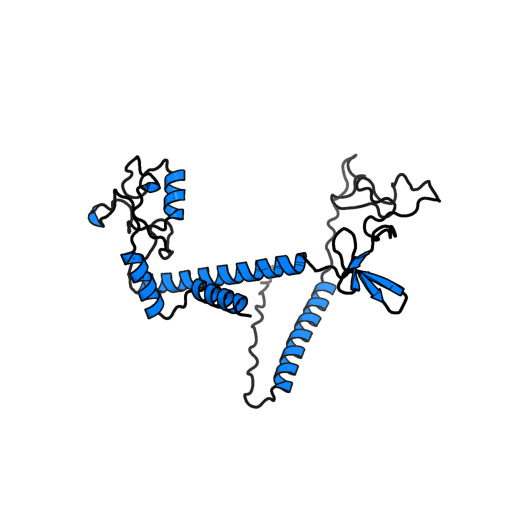 ? 34.034 -10.504 -12.874 1.00 69.44 76 GLY A O 1
ATOM 579 N N . TYR A 1 77 ? 35.655 -10.940 -11.396 1.00 78.81 77 TYR A N 1
ATOM 580 C CA . TYR A 1 77 ? 36.725 -10.861 -12.389 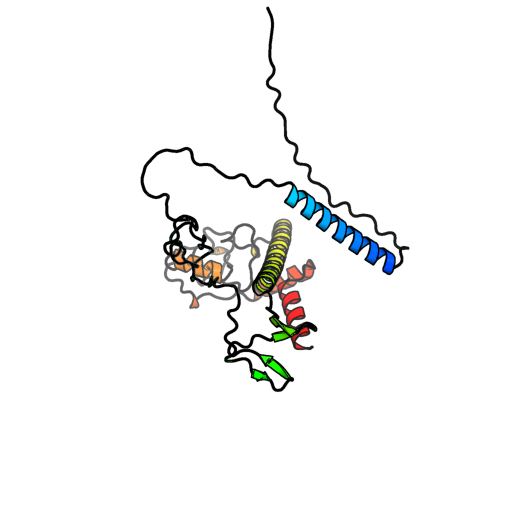1.00 78.81 77 TYR A CA 1
ATOM 581 C C . TYR A 1 77 ? 36.775 -12.147 -13.220 1.00 78.81 77 TYR A C 1
ATOM 583 O O . TYR A 1 77 ? 36.757 -13.253 -12.679 1.00 78.81 77 TYR A O 1
ATOM 591 N N . MET A 1 78 ? 36.867 -11.993 -14.538 1.00 77.31 78 MET A N 1
ATOM 592 C CA . MET A 1 78 ? 37.105 -13.088 -15.475 1.00 77.31 78 MET A CA 1
ATOM 593 C C . MET A 1 78 ? 38.393 -12.789 -16.237 1.00 77.31 78 MET A C 1
ATOM 595 O O . MET A 1 78 ? 38.603 -11.669 -16.708 1.00 77.31 78 MET A O 1
ATOM 599 N N . CYS A 1 79 ? 39.281 -13.774 -16.330 1.00 76.44 79 CYS A N 1
ATOM 600 C CA . CYS A 1 79 ? 40.510 -13.662 -17.097 1.00 76.44 79 CYS A CA 1
ATOM 601 C C . CYS A 1 79 ? 40.167 -13.473 -18.577 1.00 76.44 79 CYS A C 1
ATOM 603 O O . CYS A 1 79 ? 39.600 -14.369 -19.189 1.00 76.44 79 CYS A O 1
ATOM 605 N N . TYR A 1 80 ? 40.548 -12.333 -19.156 1.00 74.19 80 TYR A N 1
ATOM 606 C CA . TYR A 1 80 ? 40.203 -11.995 -20.542 1.00 74.19 80 TYR A CA 1
ATOM 607 C C . TYR A 1 80 ? 40.714 -13.051 -21.538 1.00 74.19 80 TYR A C 1
ATOM 609 O O . TYR A 1 80 ? 39.995 -13.434 -22.441 1.00 74.19 80 TYR A O 1
ATOM 617 N N . ARG A 1 81 ? 41.885 -13.659 -21.282 1.00 72.94 81 ARG A N 1
ATOM 618 C CA . ARG A 1 81 ? 42.435 -14.663 -22.200 1.00 72.94 81 ARG A CA 1
ATOM 619 C C . ARG A 1 81 ? 41.622 -15.965 -22.236 1.00 72.94 81 ARG A C 1
ATOM 621 O O . ARG A 1 81 ? 41.434 -16.500 -23.314 1.00 72.94 81 ARG A O 1
ATOM 628 N N . CYS A 1 82 ? 41.184 -16.496 -21.085 1.00 72.69 82 CYS A N 1
ATOM 629 C CA . CYS A 1 82 ? 40.602 -17.853 -20.986 1.00 72.69 82 CYS A CA 1
ATOM 630 C C . CYS A 1 82 ? 39.202 -17.950 -20.351 1.00 72.69 82 CYS A C 1
ATOM 632 O O . CYS A 1 82 ? 38.722 -19.056 -20.123 1.00 72.69 82 CYS A O 1
ATOM 634 N N . GLY A 1 83 ? 38.592 -16.834 -19.947 1.00 71.62 83 GLY A N 1
ATOM 635 C CA . GLY A 1 83 ? 37.292 -16.796 -19.260 1.00 71.62 83 GLY A CA 1
ATOM 636 C C . GLY A 1 83 ? 37.294 -17.269 -17.795 1.00 71.62 83 GLY A C 1
ATOM 637 O O . GLY A 1 83 ? 36.324 -17.052 -17.069 1.00 71.62 83 GLY A O 1
ATOM 638 N N . GLY A 1 84 ? 38.384 -17.872 -17.308 1.00 76.56 84 GLY A N 1
ATOM 639 C CA . GLY A 1 84 ? 38.485 -18.392 -15.942 1.00 76.56 84 GLY A CA 1
ATOM 640 C C . GLY A 1 84 ? 38.415 -17.305 -14.862 1.00 76.56 84 GLY A C 1
ATOM 641 O O . GLY A 1 84 ? 39.028 -16.247 -14.985 1.00 76.56 84 GLY A O 1
ATOM 642 N N . LYS A 1 85 ? 37.701 -17.581 -13.765 1.00 75.12 85 LYS A N 1
ATOM 643 C CA . LYS A 1 85 ? 37.505 -16.646 -12.632 1.00 75.12 85 LYS A CA 1
ATOM 644 C C . LYS A 1 85 ? 38.534 -16.811 -11.506 1.00 75.12 85 LYS A C 1
ATOM 646 O O . LYS A 1 85 ? 38.428 -16.163 -10.474 1.00 75.12 85 LYS A O 1
ATOM 651 N N . ASP A 1 86 ? 39.497 -17.708 -11.700 1.00 73.62 86 ASP A N 1
ATOM 652 C CA . ASP A 1 86 ? 40.355 -18.259 -10.641 1.00 73.62 86 ASP A CA 1
ATOM 653 C C . ASP A 1 86 ? 41.786 -17.691 -10.645 1.00 73.62 86 ASP A C 1
ATOM 655 O O . ASP A 1 86 ? 42.609 -18.044 -9.813 1.00 73.62 86 ASP A O 1
ATOM 659 N N . HIS A 1 87 ? 42.117 -16.811 -11.593 1.00 80.00 87 HIS A N 1
ATOM 660 C CA . HIS A 1 87 ? 43.459 -16.241 -11.707 1.00 80.00 87 HIS A CA 1
ATOM 661 C C . HIS A 1 87 ? 43.447 -14.907 -12.452 1.00 80.00 87 HIS A C 1
ATOM 663 O O . HIS A 1 87 ? 42.602 -14.643 -13.308 1.00 80.00 87 HIS A O 1
ATOM 669 N N . TRP A 1 88 ? 44.451 -14.081 -12.181 1.00 81.31 88 TRP A N 1
ATOM 670 C CA . TRP A 1 88 ? 44.724 -12.874 -12.955 1.00 81.31 88 TRP A CA 1
ATOM 671 C C . TRP A 1 88 ? 45.238 -13.212 -14.358 1.00 81.31 88 TRP A C 1
ATOM 673 O O . TRP A 1 88 ? 45.968 -14.183 -14.538 1.00 81.31 88 TRP A O 1
ATOM 683 N N . ILE A 1 89 ? 44.964 -12.356 -15.351 1.00 78.62 89 ILE A N 1
ATOM 684 C CA . ILE A 1 89 ? 45.435 -12.541 -16.742 1.00 78.62 89 ILE A CA 1
ATOM 685 C C . ILE A 1 89 ? 46.955 -12.779 -16.855 1.00 78.62 89 ILE A C 1
ATOM 687 O O . ILE A 1 89 ? 47.413 -13.521 -17.724 1.00 78.62 89 ILE A O 1
ATOM 691 N N . ARG A 1 90 ? 47.743 -12.205 -15.934 1.00 78.00 90 ARG A N 1
ATOM 692 C CA . ARG A 1 90 ? 49.204 -12.387 -15.857 1.00 78.00 90 ARG A CA 1
ATOM 693 C C . ARG A 1 90 ? 49.609 -13.804 -15.438 1.00 78.00 90 ARG A C 1
ATOM 695 O O . ARG A 1 90 ? 50.611 -14.305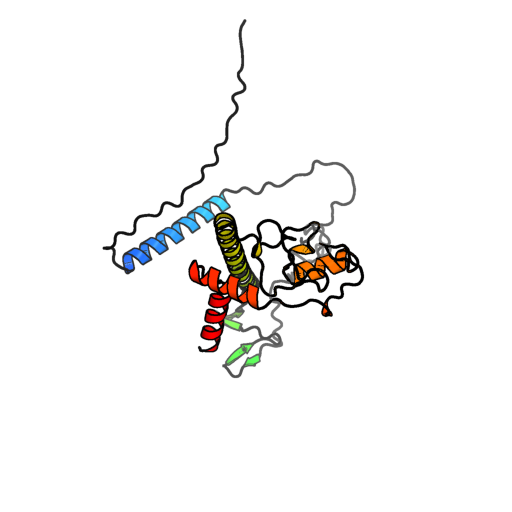 -15.939 1.00 78.00 90 ARG A O 1
ATOM 702 N N . ASN A 1 91 ? 48.797 -14.450 -14.603 1.00 76.31 91 ASN A N 1
ATOM 703 C CA . ASN A 1 91 ? 49.020 -15.793 -14.061 1.00 76.31 91 ASN A CA 1
ATOM 704 C C . ASN A 1 91 ? 48.138 -16.837 -14.767 1.00 76.31 91 ASN A C 1
ATOM 706 O O . ASN A 1 91 ? 47.917 -17.928 -14.253 1.00 76.31 91 ASN A O 1
ATOM 710 N N . CYS A 1 92 ? 47.609 -16.507 -15.949 1.00 77.00 92 CYS A N 1
ATOM 711 C CA . CYS A 1 92 ? 46.699 -17.393 -16.652 1.00 77.00 92 CYS A CA 1
ATOM 712 C C . CYS A 1 92 ? 47.431 -18.639 -17.181 1.00 77.00 92 CYS A C 1
ATOM 714 O O . CYS A 1 92 ? 48.392 -18.485 -17.937 1.00 77.00 92 CYS A O 1
ATOM 716 N N . PRO A 1 93 ? 46.978 -19.862 -16.853 1.00 79.50 93 PRO A N 1
ATOM 717 C CA . PRO A 1 93 ? 47.681 -21.107 -17.172 1.00 79.50 93 PRO A CA 1
ATOM 718 C C . PRO A 1 93 ? 47.835 -21.359 -18.678 1.00 79.50 93 PRO A C 1
ATOM 720 O O . PRO A 1 93 ? 48.719 -22.102 -19.089 1.00 79.50 93 PRO A O 1
ATOM 723 N N . THR A 1 94 ? 47.042 -20.693 -19.520 1.00 69.75 94 THR A N 1
ATOM 724 C CA . THR A 1 94 ? 47.141 -20.786 -20.985 1.00 69.75 94 THR A CA 1
ATOM 725 C C . THR A 1 94 ? 48.205 -19.851 -21.595 1.00 69.75 94 THR A C 1
ATOM 727 O O . THR A 1 94 ? 48.164 -19.577 -22.786 1.00 69.75 94 THR A O 1
ATOM 730 N N . ASN A 1 95 ? 49.124 -19.266 -20.798 1.00 70.44 95 ASN A N 1
ATOM 731 C CA . ASN A 1 95 ? 50.014 -18.169 -21.268 1.00 70.44 95 ASN A CA 1
ATOM 732 C C . ASN A 1 95 ? 51.188 -18.720 -22.072 1.00 70.44 95 ASN A C 1
ATOM 734 O O . ASN A 1 95 ? 51.834 -18.026 -22.845 1.00 70.44 95 ASN A O 1
ATOM 738 N N . THR A 1 96 ? 51.447 -20.003 -21.872 1.00 65.81 96 THR A N 1
ATOM 739 C CA . THR A 1 96 ? 52.466 -20.787 -22.552 1.00 65.81 96 THR A CA 1
ATOM 740 C C . THR A 1 96 ? 52.000 -21.387 -23.874 1.00 65.81 96 THR A C 1
ATOM 742 O O . THR A 1 96 ? 52.823 -22.018 -24.530 1.00 65.81 96 THR A O 1
ATOM 745 N N . ASP A 1 97 ? 50.737 -21.206 -24.278 1.00 69.88 97 ASP A N 1
ATOM 746 C CA . ASP A 1 97 ? 50.224 -21.714 -25.554 1.00 69.88 97 ASP A CA 1
ATOM 747 C C . ASP A 1 97 ? 50.029 -20.569 -26.573 1.00 69.88 97 ASP A C 1
ATOM 749 O O . ASP A 1 97 ? 49.111 -19.759 -26.420 1.00 69.88 97 ASP A O 1
ATOM 753 N N . PRO A 1 98 ? 50.882 -20.468 -27.612 1.00 64.81 98 PRO A N 1
ATOM 754 C CA . PRO A 1 98 ? 50.767 -19.454 -28.661 1.00 64.81 98 PRO A CA 1
ATOM 755 C C . PRO A 1 98 ? 49.564 -19.643 -29.597 1.00 64.81 98 PRO A C 1
ATOM 757 O O . PRO A 1 98 ? 49.297 -18.749 -30.394 1.00 64.81 98 PRO A O 1
ATOM 760 N N . ASN A 1 99 ? 48.883 -20.794 -29.551 1.00 64.44 99 ASN A N 1
ATOM 761 C CA . ASN A 1 99 ? 47.739 -21.119 -30.409 1.00 64.44 99 ASN A CA 1
ATOM 762 C C . ASN A 1 99 ? 46.393 -21.024 -29.666 1.00 64.44 99 ASN A C 1
ATOM 764 O O . ASN A 1 99 ? 45.377 -21.518 -30.152 1.00 64.44 99 ASN A O 1
ATOM 768 N N . PHE A 1 100 ? 46.378 -20.438 -28.468 1.00 60.91 100 PHE A N 1
ATOM 769 C CA . PHE A 1 100 ? 45.161 -20.293 -27.682 1.00 60.91 100 PHE A CA 1
ATOM 770 C C . PHE A 1 100 ? 44.320 -19.124 -28.207 1.00 60.91 100 PHE A C 1
ATOM 772 O O . PHE A 1 100 ? 44.639 -17.956 -27.974 1.00 60.91 100 PHE A O 1
ATOM 779 N N . GLU A 1 101 ? 43.265 -19.462 -28.946 1.00 57.53 101 GLU A N 1
ATOM 780 C CA . GLU A 1 101 ? 42.250 -18.523 -29.416 1.00 57.53 101 GLU A CA 1
ATOM 781 C C . GLU A 1 101 ? 41.334 -18.125 -28.245 1.00 57.53 101 GLU A C 1
ATOM 783 O O . GLU A 1 101 ? 40.974 -18.941 -27.394 1.00 57.53 101 GLU A O 1
ATOM 788 N N . GLU A 1 102 ? 41.035 -16.835 -28.148 1.00 55.34 102 GLU A N 1
ATOM 789 C CA . GLU A 1 102 ? 40.384 -16.213 -27.000 1.00 55.34 102 GLU A CA 1
ATOM 790 C C . GLU A 1 102 ? 38.867 -16.471 -27.016 1.00 55.34 102 GLU A C 1
ATOM 792 O O . GLU A 1 102 ? 38.105 -15.697 -27.594 1.00 55.34 102 GLU A O 1
ATOM 797 N N . THR A 1 103 ? 38.393 -17.536 -26.364 1.00 53.31 103 THR A N 1
ATOM 798 C CA . THR A 1 103 ? 36.949 -17.708 -26.123 1.00 53.31 103 THR A CA 1
ATOM 799 C C . THR A 1 103 ? 36.517 -16.799 -24.970 1.00 53.31 103 THR A C 1
ATOM 801 O O . THR A 1 103 ? 36.388 -17.211 -23.815 1.00 53.31 103 THR A O 1
ATOM 804 N N . LEU A 1 104 ? 36.313 -15.517 -25.275 1.00 48.28 104 LEU A N 1
ATOM 805 C CA . LEU A 1 104 ? 35.490 -14.644 -24.445 1.00 48.28 104 LEU A CA 1
ATOM 806 C C . LEU A 1 104 ? 34.044 -15.122 -24.578 1.00 48.28 104 LEU A C 1
ATOM 808 O O . LEU A 1 104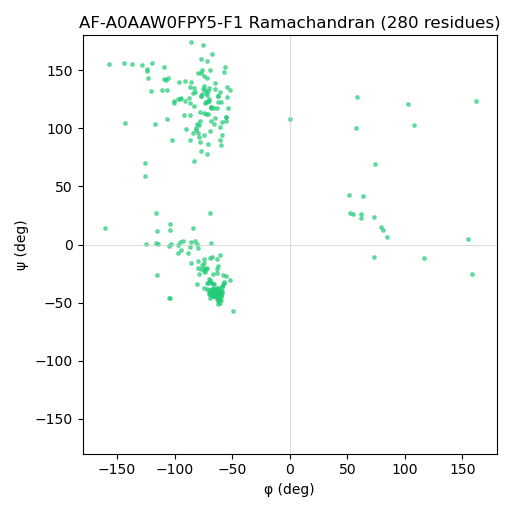 ? 33.407 -14.876 -25.601 1.00 48.28 104 LEU A O 1
ATOM 812 N N . GLU A 1 105 ? 33.511 -15.766 -23.539 1.00 49.81 105 GLU A N 1
ATOM 813 C CA . GLU A 1 105 ? 32.068 -15.990 -23.379 1.00 49.81 105 GLU A CA 1
ATOM 814 C C . GLU A 1 105 ? 31.354 -14.624 -23.340 1.00 49.81 105 GLU A C 1
ATOM 816 O O . GLU A 1 105 ? 31.166 -14.012 -22.289 1.00 49.81 105 GLU A O 1
ATOM 821 N N . GLY A 1 106 ? 31.034 -14.092 -24.518 1.00 46.72 106 GLY A N 1
ATOM 822 C CA . GLY A 1 106 ? 30.538 -12.732 -24.719 1.00 46.72 106 GLY A CA 1
ATOM 823 C C . GLY A 1 106 ? 30.759 -12.215 -26.140 1.00 46.72 106 GLY A C 1
ATOM 824 O O . GLY A 1 106 ? 29.961 -11.414 -26.621 1.00 46.72 106 GLY A O 1
ATOM 825 N N . ALA A 1 107 ? 31.762 -12.732 -26.855 1.00 43.62 107 ALA A N 1
ATOM 826 C CA . ALA A 1 107 ? 31.685 -12.769 -28.305 1.00 43.62 107 ALA A CA 1
ATOM 827 C C . ALA A 1 107 ? 30.680 -13.870 -28.652 1.00 43.62 107 ALA A C 1
ATOM 829 O O . ALA A 1 107 ? 30.830 -15.010 -28.217 1.00 43.62 107 ALA A O 1
ATOM 830 N N . ALA A 1 108 ? 29.617 -13.523 -29.372 1.00 46.75 108 ALA A N 1
ATOM 831 C CA . ALA A 1 108 ? 28.740 -14.506 -29.979 1.00 46.75 108 ALA A CA 1
ATOM 832 C C . ALA A 1 108 ? 29.585 -15.342 -30.949 1.00 46.75 108 ALA A C 1
ATOM 834 O O . ALA A 1 108 ? 29.750 -14.980 -32.115 1.00 46.75 108 ALA A O 1
ATOM 835 N N . GLU A 1 109 ? 30.165 -16.436 -30.449 1.00 42.75 109 GLU A N 1
ATOM 836 C CA . GLU A 1 109 ? 30.745 -17.472 -31.282 1.00 42.75 109 GLU A CA 1
ATOM 837 C C . GLU A 1 109 ? 29.637 -17.906 -32.230 1.00 42.75 109 GLU A C 1
ATOM 839 O O . GLU A 1 109 ? 28.619 -18.495 -31.858 1.00 42.75 109 GLU A O 1
ATOM 844 N N . THR A 1 110 ? 29.814 -17.476 -33.471 1.00 51.16 110 THR A N 1
ATOM 845 C CA . THR A 1 110 ? 28.925 -17.743 -34.580 1.00 51.16 110 THR A CA 1
ATOM 846 C C . THR A 1 110 ? 29.101 -19.214 -34.933 1.00 51.16 110 THR A C 1
ATOM 848 O O . THR A 1 110 ? 29.788 -19.564 -35.890 1.00 51.16 110 THR A O 1
ATOM 851 N N . GLY A 1 111 ? 28.483 -20.089 -34.144 1.00 42.16 111 GLY A N 1
ATOM 852 C CA . GLY A 1 111 ? 28.080 -21.402 -34.612 1.00 42.16 111 GLY A CA 1
ATOM 853 C C . GLY A 1 111 ? 27.006 -21.170 -35.665 1.00 42.16 111 GLY A C 1
ATOM 854 O O . GLY A 1 111 ? 25.878 -20.812 -35.337 1.00 42.16 111 GLY A O 1
ATOM 855 N N . LYS A 1 112 ? 27.367 -21.318 -36.941 1.00 51.44 112 LYS A N 1
ATOM 856 C CA . LYS A 1 112 ? 26.500 -21.134 -38.121 1.00 51.44 112 LYS A CA 1
ATOM 857 C C . LYS A 1 112 ? 25.423 -22.224 -38.252 1.00 51.44 112 LYS A C 1
ATOM 859 O O . LYS A 1 112 ? 24.934 -22.494 -39.346 1.00 51.44 112 LYS A O 1
ATOM 864 N N . ASP A 1 113 ? 25.023 -22.812 -37.133 1.00 53.72 113 ASP A N 1
ATOM 865 C CA . ASP A 1 113 ? 24.279 -24.056 -37.060 1.00 53.72 113 ASP A CA 1
ATOM 866 C C . ASP A 1 113 ? 23.008 -23.806 -36.234 1.00 53.72 113 ASP A C 1
ATOM 868 O O . ASP A 1 113 ? 22.896 -24.233 -35.087 1.00 53.72 113 ASP A O 1
ATOM 872 N N . GLY A 1 114 ? 22.048 -23.050 -36.780 1.00 60.50 114 GLY A N 1
ATOM 873 C CA . GLY A 1 114 ? 20.745 -22.895 -36.114 1.00 60.50 114 GLY A CA 1
ATOM 874 C C . GLY A 1 114 ? 19.933 -21.636 -36.402 1.00 60.50 114 GLY A C 1
ATOM 875 O O . GLY A 1 114 ? 18.893 -21.462 -35.771 1.00 60.50 114 GLY A O 1
ATOM 876 N N . ILE A 1 115 ? 20.367 -20.764 -37.317 1.00 64.88 115 ILE A N 1
ATOM 877 C CA . ILE A 1 115 ? 19.567 -19.603 -37.731 1.00 64.88 115 ILE A CA 1
ATOM 878 C C . ILE A 1 115 ? 18.573 -20.058 -38.803 1.00 64.88 115 ILE A C 1
ATOM 880 O O . ILE A 1 115 ? 18.967 -20.539 -39.867 1.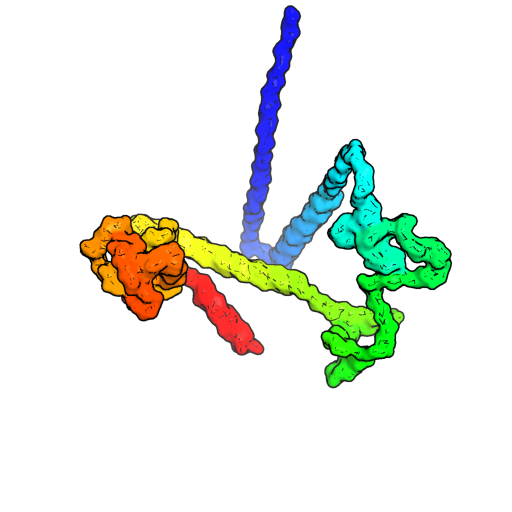00 64.88 115 ILE A O 1
ATOM 884 N N . THR A 1 116 ? 17.282 -19.918 -38.520 1.00 70.31 116 THR A N 1
ATOM 885 C CA . THR A 1 116 ? 16.185 -20.271 -39.428 1.00 70.31 116 THR A CA 1
ATOM 886 C C . THR A 1 116 ? 15.341 -19.042 -39.735 1.00 70.31 116 THR A C 1
ATOM 888 O O . THR A 1 116 ? 15.362 -18.060 -38.999 1.00 70.31 116 THR A O 1
ATOM 891 N N . ARG A 1 117 ? 14.637 -19.058 -40.866 1.00 76.50 117 ARG A N 1
ATOM 892 C CA . ARG A 1 117 ? 13.772 -17.951 -41.274 1.00 76.50 117 ARG A CA 1
ATOM 893 C C . ARG A 1 117 ? 12.334 -18.257 -40.866 1.00 76.50 117 ARG A C 1
ATOM 895 O O . ARG A 1 117 ? 11.814 -19.297 -41.266 1.00 76.50 117 ARG A O 1
ATOM 902 N N . ASN A 1 118 ? 11.712 -17.358 -40.112 1.00 72.44 118 ASN A N 1
ATOM 903 C CA . ASN A 1 118 ? 10.309 -17.469 -39.713 1.00 72.44 118 ASN A CA 1
ATOM 904 C C . ASN A 1 118 ? 9.343 -17.147 -40.859 1.00 72.44 118 ASN A C 1
ATOM 906 O O . ASN A 1 118 ? 9.746 -16.657 -41.917 1.00 72.44 118 ASN A O 1
ATOM 910 N N . GLU A 1 119 ? 8.053 -17.401 -40.625 1.00 74.00 119 GLU A N 1
ATOM 911 C CA . GLU A 1 119 ? 6.949 -17.123 -41.557 1.00 74.00 119 GLU A CA 1
ATOM 912 C C . GLU A 1 119 ? 6.880 -15.639 -41.966 1.00 74.00 119 GLU A C 1
ATOM 914 O O . GLU A 1 119 ? 6.606 -15.334 -43.126 1.00 74.00 119 GLU A O 1
ATOM 919 N N . ASP A 1 120 ? 7.262 -14.731 -41.063 1.00 70.81 120 ASP A N 1
ATOM 920 C CA . ASP A 1 120 ? 7.350 -13.281 -41.303 1.00 70.81 120 ASP A CA 1
ATOM 921 C C . ASP A 1 120 ? 8.630 -12.855 -42.046 1.00 70.81 120 ASP A C 1
ATOM 923 O O . ASP A 1 120 ? 8.822 -11.694 -42.407 1.00 70.81 120 ASP A O 1
ATOM 927 N N . GLY A 1 121 ? 9.522 -13.806 -42.323 1.00 72.56 121 GLY A N 1
ATOM 928 C CA . GLY A 1 121 ? 10.734 -13.581 -43.092 1.00 72.56 121 GLY A CA 1
ATOM 929 C C . GLY A 1 121 ? 11.936 -13.057 -42.305 1.00 72.56 121 GLY A C 1
ATOM 930 O O . GLY A 1 121 ? 12.969 -12.769 -42.919 1.00 72.56 121 GLY A O 1
ATOM 931 N N . GLU A 1 122 ? 11.813 -12.980 -40.983 1.00 74.88 122 GLU A N 1
ATOM 932 C CA . GLU A 1 122 ? 12.883 -12.637 -40.049 1.00 74.88 122 GLU A CA 1
ATOM 933 C C . GLU A 1 122 ? 13.794 -13.838 -39.771 1.00 74.88 122 GLU A C 1
ATOM 935 O O . GLU A 1 122 ? 13.353 -14.990 -39.784 1.00 74.88 122 GLU A O 1
ATOM 940 N N . LEU A 1 123 ? 15.077 -13.568 -39.529 1.00 73.50 123 LEU A N 1
ATOM 941 C CA . LEU A 1 123 ? 16.052 -14.584 -39.144 1.00 73.50 123 LEU A CA 1
ATOM 942 C C . LEU A 1 123 ? 16.020 -14.752 -37.627 1.00 73.50 123 LEU A C 1
ATOM 944 O O . LEU A 1 123 ? 16.268 -13.790 -36.906 1.00 73.50 123 LEU A O 1
ATOM 948 N N . ILE A 1 124 ? 15.744 -15.962 -37.151 1.00 72.25 124 ILE A N 1
ATOM 949 C CA . ILE A 1 124 ? 15.709 -16.294 -35.727 1.00 72.25 124 ILE A CA 1
ATOM 950 C C . ILE A 1 124 ? 16.652 -17.446 -35.384 1.00 72.25 124 ILE A C 1
ATOM 952 O O . ILE A 1 124 ? 16.873 -18.343 -36.200 1.00 72.25 124 ILE A O 1
ATOM 956 N N . ASP A 1 125 ? 17.192 -17.454 -34.168 1.00 75.62 125 ASP A N 1
ATOM 957 C CA . ASP A 1 125 ? 17.861 -18.638 -33.619 1.00 75.62 125 ASP A CA 1
ATOM 958 C C . ASP A 1 125 ? 16.867 -19.600 -32.941 1.00 75.62 125 ASP A C 1
ATOM 960 O O . ASP A 1 125 ? 15.689 -19.301 -32.736 1.00 75.62 125 ASP A O 1
ATOM 964 N N . ALA A 1 126 ? 17.370 -20.758 -32.510 1.00 73.56 126 ALA A N 1
ATOM 965 C CA . ALA A 1 126 ? 16.619 -21.726 -31.707 1.00 73.56 126 ALA A CA 1
ATOM 966 C C . ALA A 1 126 ? 16.134 -21.185 -30.339 1.00 73.56 126 ALA A C 1
ATOM 968 O O . ALA A 1 126 ? 15.372 -21.864 -29.651 1.00 73.56 126 ALA A O 1
ATOM 969 N N . LYS A 1 127 ? 16.582 -19.993 -29.921 1.00 68.00 127 LYS A N 1
ATOM 970 C CA . LYS A 1 127 ? 16.189 -19.309 -28.680 1.00 68.00 127 LYS A CA 1
ATOM 971 C C . LYS A 1 127 ? 15.188 -18.168 -28.934 1.00 68.00 127 LYS A C 1
ATOM 973 O O . LYS A 1 127 ? 14.760 -17.539 -27.970 1.00 68.00 127 LYS A O 1
ATOM 978 N N . GLY A 1 128 ? 14.786 -17.931 -30.187 1.00 68.25 128 GLY A N 1
ATOM 979 C CA . GLY A 1 128 ? 13.836 -16.890 -30.582 1.00 68.25 128 GLY A CA 1
ATOM 980 C C . GLY A 1 128 ? 14.424 -15.479 -30.683 1.00 68.25 128 GLY A C 1
ATOM 981 O O . GLY A 1 128 ? 13.663 -14.517 -30.717 1.00 68.25 128 GLY A O 1
ATOM 982 N N . ASN A 1 129 ? 15.750 -15.327 -30.718 1.00 76.00 129 ASN A N 1
ATOM 983 C CA . ASN A 1 129 ? 16.393 -14.030 -30.920 1.00 76.00 129 ASN A CA 1
ATOM 984 C C . ASN A 1 129 ? 16.326 -13.631 -32.397 1.00 76.00 129 ASN A C 1
ATOM 986 O O . ASN A 1 129 ? 16.757 -14.403 -33.252 1.00 76.00 129 ASN A O 1
ATOM 990 N N . THR A 1 130 ? 15.840 -12.422 -32.687 1.00 75.06 130 THR A N 1
ATOM 991 C CA . THR A 1 130 ? 15.759 -11.880 -34.051 1.00 75.06 130 THR A CA 1
ATOM 992 C C . THR A 1 130 ? 17.080 -11.242 -34.483 1.00 75.06 130 THR A C 1
ATOM 994 O O . THR A 1 130 ? 17.643 -10.392 -33.783 1.00 75.06 130 THR A O 1
ATOM 997 N N . TYR A 1 131 ? 17.543 -11.622 -35.673 1.00 78.00 131 TYR A N 1
ATOM 998 C CA . TYR A 1 131 ? 18.744 -11.118 -36.331 1.00 7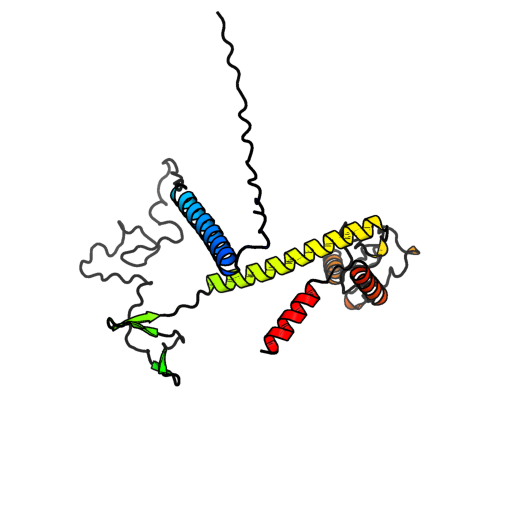8.00 131 TYR A CA 1
ATOM 999 C C . TYR A 1 131 ? 18.371 -10.193 -37.493 1.00 78.00 131 TYR A C 1
ATOM 1001 O O . TYR A 1 131 ? 17.553 -10.537 -38.348 1.00 78.00 131 TYR A O 1
ATOM 1009 N N . MET A 1 132 ? 19.028 -9.040 -37.560 1.00 77.50 132 MET A N 1
ATOM 1010 C CA . MET A 1 132 ? 19.001 -8.116 -38.693 1.00 77.50 132 MET A CA 1
ATOM 1011 C C . MET A 1 132 ? 20.354 -8.129 -39.405 1.00 77.50 132 MET A C 1
ATOM 1013 O O . MET A 1 132 ? 21.392 -8.226 -38.758 1.00 77.50 132 MET A O 1
ATOM 1017 N N . ILE A 1 133 ? 20.345 -8.040 -40.736 1.00 79.69 133 ILE A N 1
ATOM 1018 C CA . ILE A 1 133 ? 21.566 -7.962 -41.550 1.00 79.69 133 ILE A CA 1
ATOM 1019 C C . ILE A 1 133 ? 21.789 -6.497 -41.932 1.00 79.69 133 ILE A C 1
ATOM 1021 O O . ILE A 1 133 ? 20.921 -5.887 -42.557 1.00 79.69 133 ILE A O 1
ATOM 1025 N N . THR A 1 134 ? 22.938 -5.941 -41.556 1.00 80.19 134 THR A N 1
ATOM 1026 C CA . THR A 1 134 ? 23.370 -4.584 -41.930 1.00 80.19 134 THR A CA 1
ATOM 1027 C C . THR A 1 134 ? 23.871 -4.563 -43.383 1.00 80.19 134 THR A C 1
ATOM 1029 O O . THR A 1 134 ? 24.236 -5.605 -43.927 1.00 80.19 134 THR A O 1
ATOM 1032 N N . GLU A 1 135 ? 23.922 -3.393 -44.029 1.00 77.69 135 GLU A N 1
ATOM 1033 C CA . GLU A 1 135 ? 24.367 -3.236 -45.431 1.00 77.69 135 GLU A CA 1
ATOM 1034 C C . GLU A 1 135 ? 25.774 -3.805 -45.704 1.00 77.69 135 GLU A C 1
ATOM 1036 O O . GLU A 1 135 ? 26.042 -4.288 -46.804 1.00 77.69 135 GLU A O 1
ATOM 1041 N N . ASP A 1 136 ? 26.634 -3.843 -44.685 1.00 74.75 136 ASP A N 1
ATOM 1042 C CA . ASP A 1 136 ? 27.986 -4.412 -44.747 1.00 74.75 136 ASP A CA 1
ATOM 1043 C C . ASP A 1 136 ? 28.027 -5.950 -44.582 1.00 74.75 136 ASP A C 1
ATOM 1045 O O . ASP A 1 136 ? 29.099 -6.557 -44.573 1.00 74.75 136 ASP A O 1
ATOM 1049 N N . GLY A 1 137 ? 26.867 -6.607 -44.459 1.00 74.69 137 GLY A N 1
ATOM 1050 C CA . GLY A 1 137 ? 26.748 -8.061 -44.301 1.00 74.69 137 GLY A CA 1
ATOM 1051 C C . GLY A 1 137 ? 26.983 -8.576 -42.876 1.00 74.69 137 GLY A C 1
ATOM 1052 O O . GLY A 1 137 ? 27.126 -9.784 -42.682 1.00 74.69 137 GLY A O 1
ATOM 1053 N N . GLU A 1 138 ? 27.020 -7.685 -41.882 1.00 73.31 138 GLU A N 1
ATOM 1054 C CA . GLU A 1 138 ? 27.143 -8.028 -40.461 1.00 73.31 138 GLU A CA 1
ATOM 1055 C C . GLU A 1 138 ? 25.768 -8.321 -39.832 1.00 73.31 138 GLU A C 1
ATOM 1057 O O . GLU A 1 138 ? 24.782 -7.642 -40.125 1.00 73.31 138 GLU A O 1
ATOM 1062 N N . TYR A 1 139 ? 25.693 -9.338 -38.966 1.00 75.88 139 TYR A N 1
ATOM 1063 C CA . TYR A 1 139 ? 24.465 -9.731 -38.267 1.00 75.88 139 TYR A CA 1
ATOM 1064 C C . TYR A 1 139 ? 24.359 -9.008 -36.917 1.00 75.88 139 TYR A C 1
ATOM 1066 O O . TYR A 1 139 ? 25.227 -9.160 -36.061 1.00 75.88 139 TYR A O 1
ATOM 1074 N N . VAL A 1 140 ? 23.265 -8.279 -36.694 1.00 75.50 140 VAL A N 1
ATOM 1075 C CA . VAL A 1 140 ? 22.948 -7.573 -35.444 1.00 75.50 140 VAL A CA 1
ATOM 1076 C C . VAL A 1 140 ? 21.762 -8.248 -34.757 1.00 75.50 140 VAL A C 1
ATOM 1078 O O . VAL A 1 140 ? 20.749 -8.525 -35.395 1.00 75.50 140 VAL A O 1
ATOM 1081 N N . ILE A 1 141 ? 21.864 -8.492 -33.448 1.00 69.19 141 ILE A N 1
ATOM 1082 C CA . ILE A 1 141 ? 20.776 -9.057 -32.635 1.00 69.19 141 ILE A CA 1
ATOM 1083 C C . ILE A 1 141 ? 20.014 -7.918 -31.958 1.00 69.19 141 ILE A C 1
ATOM 1085 O O . ILE A 1 141 ? 20.603 -7.127 -31.218 1.00 69.19 141 ILE A O 1
ATOM 1089 N N . ALA A 1 142 ? 18.696 -7.859 -32.146 1.00 66.12 142 ALA A N 1
ATOM 1090 C CA . ALA A 1 142 ? 17.845 -6.953 -31.380 1.00 66.12 142 ALA A CA 1
ATOM 1091 C C . ALA A 1 142 ? 17.593 -7.536 -29.979 1.00 66.12 142 ALA A C 1
ATOM 1093 O O . ALA A 1 142 ? 16.629 -8.265 -29.756 1.00 66.12 142 ALA A O 1
ATOM 1094 N N . MET A 1 143 ? 18.470 -7.241 -29.017 1.00 66.19 143 MET A N 1
ATOM 1095 C CA . MET A 1 143 ? 18.227 -7.615 -27.622 1.00 66.19 143 MET A CA 1
ATOM 1096 C C . MET A 1 143 ? 17.234 -6.635 -26.990 1.00 66.19 143 MET A C 1
ATOM 1098 O O . MET A 1 143 ? 17.548 -5.460 -26.798 1.00 66.19 143 MET A O 1
ATOM 1102 N N . ALA A 1 144 ? 16.037 -7.111 -26.637 1.00 67.38 144 ALA A N 1
ATOM 1103 C CA . ALA A 1 144 ? 15.134 -6.349 -25.782 1.00 67.38 144 ALA A CA 1
ATOM 1104 C C . ALA A 1 144 ? 15.808 -6.139 -24.416 1.00 67.38 144 ALA A C 1
ATOM 1106 O O . ALA A 1 144 ? 16.196 -7.103 -23.751 1.00 67.38 144 ALA A O 1
ATOM 1107 N N . ASP A 1 145 ? 15.967 -4.884 -23.994 1.00 78.38 145 ASP A N 1
ATOM 1108 C CA . ASP A 1 145 ? 16.598 -4.560 -22.715 1.00 78.38 145 ASP A CA 1
ATOM 1109 C C . ASP A 1 145 ? 15.676 -4.943 -21.545 1.00 78.38 145 ASP A C 1
ATOM 1111 O O . ASP A 1 145 ? 14.904 -4.136 -21.015 1.00 78.38 145 ASP A O 1
ATOM 1115 N N . ASN A 1 146 ? 15.772 -6.206 -21.130 1.00 78.31 146 ASN A N 1
ATOM 1116 C CA . ASN A 1 146 ? 15.028 -6.760 -20.006 1.00 78.31 146 ASN A CA 1
ATOM 1117 C C . ASN A 1 146 ? 15.291 -5.967 -18.712 1.00 78.31 146 ASN A C 1
ATOM 1119 O O . ASN A 1 146 ? 14.393 -5.781 -17.895 1.00 78.31 146 ASN A O 1
ATOM 1123 N N . LYS A 1 147 ? 16.504 -5.429 -18.527 1.00 79.81 147 LYS A N 1
ATOM 1124 C CA . LYS A 1 147 ? 16.855 -4.658 -17.328 1.00 79.81 147 LYS A CA 1
ATOM 1125 C C . LYS A 1 147 ? 16.124 -3.317 -17.304 1.00 79.81 147 LYS A C 1
ATOM 1127 O O . LYS A 1 147 ? 15.608 -2.928 -16.254 1.00 79.81 147 LYS A O 1
ATOM 1132 N N . THR A 1 148 ? 16.050 -2.623 -18.438 1.00 83.25 148 THR A N 1
ATOM 1133 C CA . THR A 1 148 ? 15.288 -1.370 -18.551 1.00 83.25 148 THR A CA 1
ATOM 1134 C C . THR A 1 148 ? 13.788 -1.613 -18.426 1.00 83.25 148 THR A C 1
ATOM 1136 O O . THR A 1 148 ? 13.115 -0.843 -17.737 1.00 83.25 148 THR A O 1
ATOM 1139 N N . TRP A 1 149 ? 13.268 -2.708 -18.987 1.00 79.06 149 TRP A N 1
ATOM 1140 C CA . TRP A 1 149 ? 11.864 -3.089 -18.821 1.00 79.06 149 TRP A CA 1
ATOM 1141 C C . TRP A 1 149 ? 11.499 -3.384 -17.358 1.00 79.06 149 TRP A C 1
ATOM 1143 O O . TRP A 1 149 ? 10.549 -2.805 -16.829 1.00 79.06 149 TRP A O 1
ATOM 1153 N N . LEU A 1 150 ? 12.295 -4.204 -16.664 1.00 87.19 150 LEU A N 1
ATOM 1154 C CA . LEU A 1 150 ? 12.095 -4.505 -15.242 1.00 87.19 150 LEU A CA 1
ATOM 1155 C C . LEU A 1 150 ? 12.187 -3.243 -14.374 1.00 87.19 150 LEU A C 1
ATOM 1157 O O . LEU A 1 150 ? 11.368 -3.044 -13.479 1.00 87.19 150 LEU A O 1
ATOM 1161 N N . ASN A 1 151 ? 13.141 -2.351 -14.658 1.00 87.06 151 ASN A N 1
ATOM 1162 C CA . ASN A 1 151 ? 13.270 -1.077 -13.947 1.00 87.06 151 ASN A CA 1
ATOM 1163 C C . ASN A 1 151 ? 12.061 -0.161 -14.202 1.00 87.06 151 ASN A C 1
ATOM 1165 O O . ASN A 1 151 ? 11.558 0.477 -13.279 1.00 87.06 151 ASN A O 1
ATOM 1169 N N . TYR A 1 152 ? 11.548 -0.112 -15.433 1.00 86.94 152 TYR A N 1
ATOM 1170 C CA . TYR A 1 152 ? 10.321 0.621 -15.743 1.00 86.94 152 TYR A CA 1
ATOM 1171 C C . TYR A 1 152 ? 9.121 0.060 -14.973 1.00 86.94 152 TYR A C 1
ATOM 1173 O O . TYR A 1 152 ? 8.397 0.823 -14.331 1.00 86.94 152 TYR A O 1
ATOM 1181 N N . GLN A 1 153 ? 8.953 -1.264 -14.963 1.00 88.44 153 GLN A N 1
ATOM 1182 C CA . GLN A 1 153 ? 7.890 -1.930 -14.213 1.00 88.44 153 GLN A CA 1
ATOM 1183 C C . GLN A 1 153 ? 7.992 -1.628 -12.712 1.00 88.44 153 GLN A C 1
ATOM 1185 O O . GLN A 1 153 ? 6.999 -1.262 -12.083 1.00 88.44 153 GLN A O 1
ATOM 1190 N N . GLN A 1 154 ? 9.200 -1.692 -12.151 1.00 90.31 154 GLN A N 1
ATOM 1191 C CA . GLN A 1 154 ? 9.451 -1.361 -10.752 1.00 90.31 154 GLN A CA 1
ATOM 1192 C C . GLN A 1 154 ? 9.152 0.113 -10.450 1.00 90.31 154 GLN A C 1
ATOM 1194 O O . GLN A 1 154 ? 8.525 0.422 -9.438 1.00 90.31 154 GLN A O 1
ATOM 1199 N N . LYS A 1 155 ? 9.551 1.042 -11.328 1.00 89.81 155 LYS A N 1
ATOM 1200 C CA . LYS A 1 155 ? 9.237 2.472 -11.181 1.00 89.81 155 LYS A CA 1
ATOM 1201 C C . LYS A 1 155 ? 7.735 2.731 -11.200 1.00 89.81 155 LYS A C 1
ATOM 1203 O O . LYS A 1 155 ? 7.264 3.509 -10.376 1.00 89.81 155 LYS A O 1
ATOM 1208 N N . GLN A 1 156 ? 6.995 2.075 -12.093 1.00 88.12 156 GLN A N 1
ATOM 1209 C CA . GLN A 1 156 ? 5.534 2.177 -12.138 1.00 88.12 156 GLN A CA 1
ATOM 1210 C C . GLN A 1 156 ? 4.902 1.657 -10.840 1.00 88.12 156 GLN A C 1
ATOM 1212 O O . GLN A 1 156 ? 4.100 2.361 -10.231 1.00 88.12 156 GLN A O 1
ATOM 1217 N N . GLN A 1 157 ? 5.321 0.484 -10.352 1.00 86.88 157 GLN A N 1
ATOM 1218 C CA . GLN A 1 157 ? 4.833 -0.065 -9.079 1.00 86.88 157 GLN A CA 1
ATOM 1219 C C . GLN A 1 157 ? 5.144 0.855 -7.890 1.00 86.88 157 GLN A C 1
ATOM 1221 O O . GLN A 1 157 ? 4.269 1.133 -7.070 1.00 86.88 157 GLN A O 1
ATOM 1226 N N . ASN A 1 158 ? 6.366 1.389 -7.824 1.00 87.81 158 ASN A N 1
ATOM 1227 C CA . ASN A 1 158 ? 6.775 2.319 -6.773 1.00 87.81 158 ASN A CA 1
ATOM 1228 C C . ASN A 1 158 ? 5.981 3.632 -6.822 1.00 87.81 158 ASN A C 1
ATOM 1230 O O . ASN A 1 158 ? 5.634 4.171 -5.772 1.00 87.81 158 ASN A O 1
ATOM 1234 N N . ALA A 1 159 ? 5.677 4.149 -8.017 1.00 87.19 159 ALA A N 1
ATOM 1235 C CA . ALA A 1 159 ? 4.868 5.353 -8.181 1.00 87.19 159 ALA A CA 1
ATOM 1236 C C . ALA A 1 159 ? 3.429 5.144 -7.680 1.00 87.19 159 ALA A C 1
ATOM 1238 O O . ALA A 1 159 ? 2.925 5.981 -6.932 1.00 87.19 159 ALA A O 1
ATOM 1239 N N . VAL A 1 160 ? 2.807 4.006 -8.012 1.00 87.12 160 VAL A N 1
ATOM 1240 C CA . VAL A 1 160 ? 1.467 3.639 -7.517 1.00 87.12 160 VAL A CA 1
ATOM 1241 C C . VAL A 1 160 ? 1.469 3.491 -5.993 1.00 87.12 160 VAL A C 1
ATOM 1243 O O . VAL A 1 160 ? 0.623 4.067 -5.309 1.00 87.12 160 VAL A O 1
ATOM 1246 N N . MET A 1 161 ? 2.459 2.785 -5.435 1.00 85.38 161 MET A N 1
ATOM 1247 C CA . MET A 1 161 ? 2.582 2.614 -3.984 1.00 85.38 161 MET A CA 1
ATOM 1248 C C . MET A 1 161 ? 2.774 3.954 -3.264 1.00 85.38 161 MET A C 1
ATOM 1250 O O . MET A 1 161 ? 2.156 4.193 -2.226 1.00 85.38 161 MET A O 1
ATOM 1254 N N . LYS A 1 162 ? 3.596 4.848 -3.824 1.00 88.62 162 LYS A N 1
ATOM 1255 C CA . LYS A 1 162 ? 3.822 6.187 -3.276 1.00 88.62 162 LYS A CA 1
ATOM 1256 C C . LYS A 1 162 ? 2.540 7.023 -3.283 1.00 88.62 162 LYS A C 1
ATOM 1258 O O . LYS A 1 162 ? 2.202 7.594 -2.250 1.00 88.62 162 LYS A O 1
ATOM 1263 N N . ALA A 1 163 ? 1.804 7.040 -4.395 1.00 87.25 163 ALA A N 1
ATOM 1264 C CA . ALA A 1 163 ? 0.531 7.754 -4.493 1.00 87.25 163 ALA A CA 1
ATOM 1265 C C . ALA A 1 163 ? -0.489 7.260 -3.451 1.00 87.25 163 ALA A C 1
ATOM 1267 O O . ALA A 1 163 ? -1.163 8.065 -2.810 1.00 87.25 163 ALA A O 1
ATOM 1268 N N . LYS A 1 164 ? -0.547 5.942 -3.212 1.00 85.00 164 LYS A N 1
ATOM 1269 C CA . LYS A 1 164 ? -1.407 5.344 -2.181 1.00 8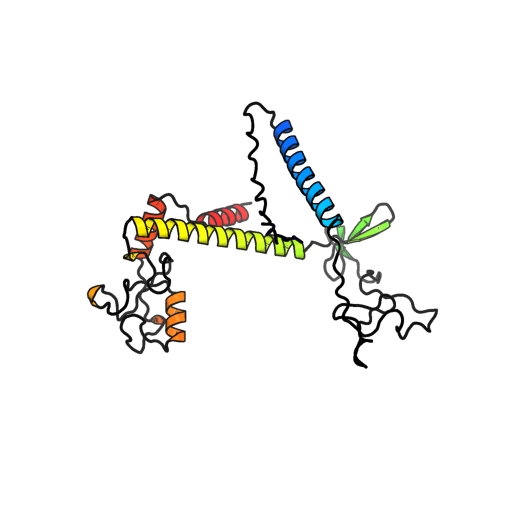5.00 164 LYS A CA 1
ATOM 1270 C C . LYS A 1 164 ? -1.035 5.781 -0.765 1.00 85.00 164 LYS A C 1
ATOM 1272 O O . LYS A 1 164 ? -1.914 6.140 0.010 1.00 85.00 164 LYS A O 1
ATOM 1277 N N . ILE A 1 165 ? 0.255 5.795 -0.434 1.00 85.75 165 ILE A N 1
ATOM 1278 C CA . ILE A 1 165 ? 0.725 6.248 0.884 1.00 85.75 165 ILE A CA 1
ATOM 1279 C C . ILE A 1 165 ? 0.391 7.731 1.099 1.00 85.75 165 ILE A C 1
ATOM 1281 O O . ILE A 1 165 ? -0.090 8.097 2.168 1.00 85.75 165 ILE A O 1
ATOM 1285 N N . GLU A 1 166 ? 0.606 8.578 0.091 1.00 86.00 166 GLU A N 1
ATOM 1286 C CA . GLU A 1 166 ? 0.292 10.011 0.175 1.00 86.00 166 GLU A CA 1
ATOM 1287 C C . GLU A 1 166 ? -1.214 10.269 0.330 1.00 86.00 166 GLU A C 1
ATOM 1289 O O . GLU A 1 166 ? -1.618 11.137 1.105 1.00 86.00 166 GLU A O 1
ATOM 1294 N N . PHE A 1 167 ? -2.051 9.504 -0.375 1.00 85.06 167 PHE A N 1
ATOM 1295 C CA . PHE A 1 167 ? -3.505 9.536 -0.215 1.00 85.06 167 PHE A CA 1
ATOM 1296 C C . PHE A 1 167 ? -3.922 9.149 1.212 1.00 85.06 167 PHE A C 1
ATOM 1298 O O . PHE A 1 167 ? -4.661 9.892 1.857 1.00 85.06 167 PHE A O 1
ATOM 1305 N N . GLU A 1 168 ? -3.409 8.026 1.729 1.00 83.44 168 GLU A N 1
ATOM 1306 C CA . GLU A 1 168 ? -3.706 7.545 3.086 1.00 83.44 168 GLU A CA 1
ATOM 1307 C C . GLU A 1 168 ? -3.298 8.574 4.150 1.00 83.44 168 GLU A C 1
ATOM 1309 O O . GLU A 1 168 ? -4.051 8.815 5.094 1.00 83.44 168 GLU A O 1
ATOM 1314 N N . GLN A 1 169 ? -2.137 9.215 3.986 1.00 84.50 169 GLN A N 1
ATOM 1315 C CA . GLN A 1 169 ? -1.660 10.256 4.897 1.00 84.50 169 GLN A CA 1
ATOM 1316 C C . GLN A 1 169 ? -2.597 11.464 4.915 1.00 84.50 169 GLN A C 1
ATOM 1318 O O . GLN A 1 169 ? -3.079 11.839 5.983 1.00 84.50 169 GLN A O 1
ATOM 1323 N N . LYS A 1 170 ? -2.941 12.016 3.746 1.00 84.50 170 LYS A N 1
ATOM 1324 C CA . LYS A 1 170 ? -3.871 13.155 3.650 1.00 84.50 170 LYS A CA 1
ATOM 1325 C C . LYS A 1 170 ? -5.241 12.831 4.241 1.00 84.50 170 LYS A C 1
ATOM 1327 O O . LYS A 1 170 ? -5.827 13.657 4.940 1.00 84.50 170 LYS A O 1
ATOM 1332 N N . LEU A 1 171 ? -5.742 11.622 3.988 1.00 83.81 171 LEU A N 1
ATOM 1333 C CA . LEU A 1 171 ? -7.008 11.164 4.547 1.00 83.81 171 LEU A CA 1
ATOM 1334 C C . LEU A 1 171 ? -6.924 11.040 6.078 1.00 83.81 171 LEU A C 1
ATOM 1336 O O . LEU A 1 171 ? -7.824 11.502 6.774 1.00 83.81 171 LEU A O 1
ATOM 1340 N N . SER A 1 172 ? -5.830 10.488 6.614 1.00 82.19 172 SER A N 1
ATOM 1341 C CA . SER A 1 172 ? -5.626 10.354 8.064 1.00 82.19 172 SER A CA 1
ATOM 1342 C C . SER A 1 172 ? -5.566 11.703 8.786 1.00 82.19 172 SER A C 1
ATOM 1344 O O . SER A 1 172 ? -6.230 11.875 9.807 1.00 82.19 172 SER A O 1
ATOM 1346 N N . GLU A 1 173 ? -4.857 12.684 8.219 1.00 81.50 173 GLU A N 1
ATOM 1347 C CA . GLU A 1 173 ? -4.768 14.042 8.765 1.00 81.50 173 GLU A CA 1
ATOM 1348 C C . GLU A 1 173 ? -6.145 14.703 8.819 1.00 81.50 173 GLU A C 1
ATOM 1350 O O . GLU A 1 173 ? -6.495 15.365 9.800 1.00 81.50 173 GLU A O 1
ATOM 1355 N N . ARG A 1 174 ? -6.964 14.495 7.780 1.00 78.88 174 ARG A N 1
ATOM 1356 C CA . ARG A 1 174 ? -8.313 15.051 7.734 1.00 78.88 174 ARG A CA 1
ATOM 1357 C C . ARG A 1 174 ? -9.254 14.387 8.740 1.00 78.88 174 ARG A C 1
ATOM 1359 O O . ARG A 1 174 ? -10.004 15.079 9.425 1.00 78.88 174 ARG A O 1
ATOM 1366 N N . ILE A 1 175 ? -9.160 13.069 8.893 1.00 81.44 175 ILE A N 1
ATOM 1367 C CA . ILE A 1 175 ? -9.927 12.305 9.888 1.00 81.44 175 ILE A CA 1
ATOM 1368 C C . ILE A 1 175 ? -9.571 12.739 11.315 1.00 81.44 175 ILE A C 1
ATOM 1370 O O . ILE A 1 175 ? -10.456 12.843 12.170 1.00 81.44 175 ILE A O 1
ATOM 1374 N N . GLU A 1 176 ? -8.291 13.012 11.580 1.00 78.81 176 GLU A N 1
ATOM 1375 C CA . GLU A 1 176 ? -7.830 13.496 12.882 1.00 78.81 176 GLU A CA 1
ATOM 1376 C C . GLU A 1 176 ? -8.357 14.910 13.181 1.00 78.81 176 GLU A C 1
ATOM 1378 O O . GLU A 1 176 ? -8.816 15.169 14.297 1.00 78.81 176 GLU A O 1
ATOM 1383 N N . GLN A 1 177 ? -8.401 15.794 12.174 1.00 75.94 177 GLN A N 1
ATOM 1384 C CA . GLN A 1 177 ? -9.033 17.119 12.282 1.00 75.94 177 GLN A CA 1
ATOM 1385 C C . GLN A 1 177 ? -10.533 17.022 12.593 1.00 75.94 177 GLN A C 1
ATOM 1387 O O . GLN A 1 177 ? -11.026 17.719 13.484 1.00 75.94 177 GLN A O 1
ATOM 1392 N N . ASP A 1 178 ? -11.245 16.122 11.912 1.00 75.56 178 ASP A N 1
ATOM 1393 C CA . ASP A 1 178 ? -12.688 15.917 12.077 1.00 75.56 178 ASP A CA 1
ATOM 1394 C C . ASP A 1 178 ? -13.033 15.048 13.315 1.00 75.56 178 ASP A C 1
ATOM 1396 O O . ASP A 1 178 ? -14.206 14.804 13.607 1.00 75.56 178 ASP A O 1
ATOM 1400 N N . LYS A 1 179 ? -12.019 14.604 14.083 1.00 72.19 179 LYS A N 1
ATOM 1401 C CA . LYS A 1 179 ? -12.115 13.764 15.298 1.00 72.19 179 LYS A CA 1
ATOM 1402 C C . LYS A 1 179 ? -12.885 12.448 15.113 1.00 72.19 179 LYS A C 1
ATOM 1404 O O . LYS A 1 179 ? -13.404 11.891 16.085 1.00 72.19 179 LYS A O 1
ATOM 1409 N N . LYS A 1 180 ? -12.930 11.901 13.897 1.00 73.81 180 LYS A N 1
ATOM 1410 C CA . LYS A 1 180 ? -13.572 10.607 13.611 1.00 73.81 180 LYS A CA 1
ATOM 1411 C C . LYS A 1 180 ? -12.620 9.447 13.915 1.00 73.81 180 LYS A C 1
ATOM 1413 O O . LYS A 1 180 ? -12.124 8.763 13.027 1.00 73.81 180 LYS A O 1
ATOM 1418 N N . THR A 1 181 ? -12.373 9.197 15.202 1.00 70.62 181 THR A N 1
ATOM 1419 C CA . THR A 1 181 ? -11.441 8.146 15.664 1.00 70.62 181 THR A CA 1
ATOM 1420 C C . THR A 1 181 ? -11.861 6.721 15.287 1.00 70.62 181 THR A C 1
ATOM 1422 O O . THR A 1 181 ? -11.065 5.797 15.407 1.00 70.62 181 THR A O 1
ATOM 1425 N N . GLU A 1 182 ? -13.099 6.532 14.834 1.00 74.25 182 GLU A N 1
ATOM 1426 C CA . GLU A 1 182 ? -13.651 5.253 14.373 1.00 74.25 182 GLU A CA 1
ATOM 1427 C C . GLU A 1 182 ? -13.154 4.802 12.993 1.00 74.25 182 GLU A C 1
ATOM 1429 O O . GLU A 1 182 ? -13.256 3.618 12.679 1.00 74.25 182 GLU A O 1
ATOM 1434 N N . PHE A 1 183 ? -12.557 5.700 12.207 1.00 80.88 183 PHE A N 1
ATOM 1435 C CA . PHE A 1 183 ? -11.939 5.365 10.918 1.00 80.88 183 PHE A CA 1
ATOM 1436 C C . PHE A 1 183 ? -10.439 5.078 11.013 1.00 80.88 183 PHE A C 1
ATOM 1438 O O . PHE A 1 183 ? -9.818 4.703 10.020 1.00 80.88 183 PHE A O 1
ATOM 1445 N N . LEU A 1 184 ? -9.849 5.255 12.195 1.00 80.88 184 LEU A N 1
ATOM 1446 C CA . LEU A 1 184 ? -8.436 4.991 12.427 1.00 80.88 184 LEU A CA 1
ATOM 1447 C C . LEU A 1 184 ? -8.229 3.554 12.899 1.00 80.88 184 LEU A C 1
ATOM 1449 O O . LEU A 1 184 ? -9.004 3.032 13.711 1.00 80.88 184 LEU A O 1
ATOM 1453 N N . ASP A 1 185 ? -7.158 2.945 12.397 1.00 81.19 185 ASP A N 1
ATOM 1454 C CA . ASP A 1 185 ? -6.716 1.621 12.811 1.00 81.19 185 ASP A CA 1
ATOM 1455 C C . ASP A 1 185 ? -6.100 1.703 14.222 1.00 81.19 185 ASP A C 1
ATOM 1457 O O . ASP A 1 185 ? -5.162 2.472 14.456 1.00 81.19 185 ASP A O 1
ATOM 1461 N N . PRO A 1 186 ? -6.613 0.941 15.198 1.00 77.69 186 PRO A N 1
ATOM 1462 C CA . PRO A 1 186 ? -6.048 0.917 16.541 1.00 77.69 186 PRO A CA 1
ATOM 1463 C C . PRO A 1 186 ? -4.720 0.137 16.617 1.00 77.69 186 PRO A C 1
ATOM 1465 O O . PRO A 1 186 ? -3.944 0.389 17.536 1.00 77.69 186 PRO A O 1
ATOM 1468 N N . LEU A 1 187 ? -4.435 -0.785 15.685 1.00 78.25 187 LEU A N 1
ATOM 1469 C CA . LEU A 1 187 ? -3.186 -1.563 15.633 1.00 78.25 187 LEU A CA 1
ATOM 1470 C C . LEU A 1 187 ? -2.038 -0.771 15.008 1.00 78.25 187 LEU A C 1
ATOM 1472 O O . LEU A 1 187 ? -0.883 -0.929 15.404 1.00 78.25 187 LEU A O 1
ATOM 1476 N N . LYS A 1 188 ? -2.349 0.088 14.034 1.00 75.75 188 LYS A N 1
ATOM 1477 C CA . LYS A 1 188 ? -1.376 0.942 13.348 1.00 75.75 188 LYS A CA 1
ATOM 1478 C C . LYS A 1 188 ? -1.708 2.403 13.599 1.00 75.75 188 LYS A C 1
ATOM 1480 O O . LYS A 1 188 ? -2.610 2.960 12.981 1.00 75.75 188 LYS A O 1
ATOM 1485 N N . SER A 1 189 ? -0.936 3.035 14.481 1.00 65.56 189 SER A N 1
ATOM 1486 C CA . SER A 1 189 ? -1.094 4.455 14.788 1.00 65.56 189 SER A CA 1
ATOM 1487 C C . SER A 1 189 ? -1.086 5.308 13.514 1.00 65.56 189 SER A C 1
ATOM 1489 O O . SER A 1 189 ? -0.234 5.148 12.640 1.00 65.56 189 SER A O 1
ATOM 1491 N N . ASN A 1 190 ? -2.050 6.227 13.428 1.00 65.56 190 ASN A N 1
ATOM 1492 C CA . ASN A 1 190 ? -2.189 7.222 12.360 1.00 65.56 190 ASN A CA 1
ATOM 1493 C C . ASN A 1 190 ? -2.406 6.643 10.952 1.00 65.56 190 ASN A C 1
ATOM 1495 O O . ASN A 1 190 ? -2.132 7.320 9.963 1.00 65.56 190 ASN A O 1
ATOM 1499 N N . LYS A 1 191 ? -2.907 5.407 10.836 1.00 78.75 191 LYS A N 1
ATOM 1500 C CA . LYS A 1 191 ? -3.370 4.858 9.556 1.00 78.75 191 LYS A CA 1
ATOM 1501 C C . LYS A 1 191 ? -4.888 4.765 9.518 1.00 78.75 191 LYS A C 1
ATOM 1503 O O . LYS A 1 191 ? -5.529 4.438 10.515 1.00 78.75 191 LYS A O 1
ATOM 1508 N N . VAL A 1 192 ? -5.451 5.057 8.350 1.00 83.50 192 VAL A N 1
ATOM 1509 C CA . VAL A 1 192 ? -6.879 4.865 8.077 1.00 83.50 192 VAL A CA 1
ATOM 1510 C C . VAL A 1 192 ? -7.156 3.375 7.893 1.00 83.50 192 VAL A C 1
ATOM 1512 O O . VAL A 1 192 ? -6.322 2.649 7.345 1.00 83.50 192 VAL A O 1
ATOM 1515 N N . LEU A 1 193 ? -8.324 2.921 8.342 1.00 83.31 193 LEU A N 1
ATOM 1516 C CA . LEU A 1 193 ? -8.799 1.567 8.088 1.00 83.31 193 LEU A CA 1
ATOM 1517 C C . LEU A 1 193 ? -8.932 1.321 6.584 1.00 83.31 193 LEU A C 1
ATOM 1519 O O . LEU A 1 193 ? -9.527 2.108 5.849 1.00 83.31 193 LEU A O 1
ATOM 1523 N N . ARG A 1 194 ? -8.372 0.198 6.136 1.00 82.94 194 ARG A N 1
ATOM 1524 C CA . ARG A 1 194 ? -8.416 -0.234 4.739 1.00 82.94 194 ARG A CA 1
ATOM 1525 C C . ARG A 1 194 ? -9.401 -1.375 4.597 1.00 82.94 194 ARG A C 1
ATOM 1527 O O . ARG A 1 194 ? -9.496 -2.218 5.486 1.00 82.94 194 ARG A O 1
ATOM 1534 N N . SER A 1 195 ? -10.114 -1.402 3.478 1.00 80.00 195 SER A N 1
ATOM 1535 C CA . SER A 1 195 ? -10.917 -2.568 3.123 1.00 80.00 195 SER A CA 1
ATOM 1536 C C . SER A 1 195 ? -9.973 -3.724 2.758 1.00 80.00 195 SER A C 1
ATOM 1538 O O . SER A 1 195 ? -9.003 -3.488 2.029 1.00 80.00 195 SER A O 1
ATOM 1540 N N . PRO A 1 196 ? -10.208 -4.954 3.244 1.00 86.69 196 PRO A N 1
ATOM 1541 C CA . PRO A 1 196 ? -11.365 -5.390 4.024 1.00 86.69 196 PRO A CA 1
ATOM 1542 C C . PRO A 1 196 ? -11.281 -5.073 5.530 1.00 86.69 196 PRO A C 1
ATOM 1544 O O . PRO A 1 196 ? -10.281 -5.381 6.186 1.00 86.69 196 PRO A O 1
ATOM 1547 N N . ILE A 1 197 ? -12.358 -4.496 6.078 1.00 88.25 197 ILE A N 1
ATOM 1548 C CA . ILE A 1 197 ? -12.482 -4.152 7.505 1.00 88.25 197 ILE A CA 1
ATOM 1549 C C . ILE A 1 197 ? -13.188 -5.282 8.245 1.00 88.25 197 ILE A C 1
ATOM 1551 O O . ILE A 1 197 ? -14.300 -5.685 7.894 1.00 88.25 197 ILE A O 1
ATOM 1555 N N . VAL A 1 198 ? -12.558 -5.771 9.308 1.00 87.94 198 VAL A N 1
ATOM 1556 C CA . VAL A 1 198 ? -13.057 -6.885 10.115 1.00 87.94 198 VAL A CA 1
ATOM 1557 C C . VAL A 1 198 ? -13.080 -6.542 11.597 1.00 87.94 198 VAL A C 1
ATOM 1559 O O . VAL A 1 198 ? -12.319 -5.706 12.086 1.00 87.94 198 VAL A O 1
ATOM 1562 N N . MET A 1 199 ? -13.958 -7.225 12.319 1.00 84.94 199 MET A N 1
ATOM 1563 C CA . MET A 1 199 ? -14.050 -7.198 13.771 1.00 84.94 199 MET A CA 1
ATOM 1564 C C . MET A 1 199 ? -13.940 -8.615 14.327 1.00 84.94 199 MET A C 1
ATOM 1566 O O . MET A 1 199 ? -14.332 -9.597 13.687 1.00 84.94 199 MET A O 1
ATOM 1570 N N . THR A 1 200 ? -13.426 -8.720 15.547 1.00 85.12 200 THR A N 1
ATOM 1571 C CA . THR A 1 200 ? -13.420 -9.983 16.280 1.00 85.12 200 THR A CA 1
ATOM 1572 C C . THR A 1 200 ? -14.811 -10.272 16.861 1.00 85.12 200 THR A C 1
ATOM 1574 O O . THR A 1 200 ? -15.519 -9.347 17.272 1.00 85.12 200 THR A O 1
ATOM 1577 N N . PRO A 1 201 ? -15.221 -11.548 16.973 1.00 84.69 201 PRO A N 1
ATOM 1578 C CA . PRO A 1 201 ? -16.540 -11.913 17.504 1.00 84.69 201 PRO A CA 1
ATOM 1579 C C . PRO A 1 201 ? -16.735 -11.503 18.974 1.00 84.69 201 PRO A C 1
ATOM 1581 O O . PRO A 1 201 ? -17.856 -11.286 19.426 1.00 84.69 201 PRO A O 1
ATOM 1584 N N . CYS A 1 202 ? -15.645 -11.354 19.726 1.00 81.69 202 CYS A N 1
ATOM 1585 C CA . CYS A 1 202 ? -15.658 -10.948 21.128 1.00 81.69 202 CYS A CA 1
ATOM 1586 C C . CYS A 1 202 ? -15.849 -9.434 21.342 1.00 81.69 202 CYS A C 1
ATOM 1588 O O . CYS A 1 202 ? -16.338 -9.022 22.397 1.00 81.69 202 CYS A O 1
ATOM 1590 N N . CYS A 1 203 ? -15.488 -8.589 20.369 1.00 78.81 203 CYS A N 1
ATOM 1591 C CA . CYS A 1 203 ? -15.440 -7.132 20.522 1.00 78.81 203 CYS A CA 1
ATOM 1592 C C . CYS A 1 203 ? -16.269 -6.412 19.456 1.00 78.81 203 CYS A C 1
ATOM 1594 O O . CYS A 1 203 ? -15.759 -5.576 18.726 1.00 78.81 203 CYS A O 1
ATOM 1596 N N . GLN A 1 204 ? -17.565 -6.706 19.399 1.00 75.56 204 GLN A N 1
ATOM 1597 C CA . GLN A 1 204 ? -18.495 -6.045 18.473 1.00 75.56 204 GLN A CA 1
ATOM 1598 C C . GLN A 1 204 ? -18.953 -4.652 18.947 1.00 75.56 204 GLN A C 1
ATOM 1600 O O . GLN A 1 204 ? -19.497 -3.881 18.163 1.00 75.56 204 GLN A O 1
ATOM 1605 N N . ASP A 1 205 ? -18.728 -4.316 20.223 1.00 71.88 205 ASP A N 1
ATOM 1606 C CA . ASP A 1 205 ? -19.255 -3.100 20.846 1.00 71.88 205 ASP A CA 1
ATOM 1607 C C . ASP A 1 205 ? -18.156 -2.223 21.443 1.00 71.88 205 ASP A C 1
ATOM 1609 O O . ASP A 1 205 ? -17.246 -2.716 22.121 1.00 71.88 205 ASP A O 1
ATOM 1613 N N . LYS A 1 206 ? -18.336 -0.895 21.337 1.00 68.81 206 LYS A N 1
ATOM 1614 C CA . LYS A 1 206 ? -17.467 0.096 21.998 1.00 68.81 206 LYS A CA 1
ATOM 1615 C C . LYS A 1 206 ? -17.417 -0.091 23.528 1.00 68.81 206 LYS A C 1
ATOM 1617 O O . LYS A 1 206 ? -16.430 0.251 24.164 1.00 68.81 206 LYS A O 1
ATOM 1622 N N . SER A 1 207 ? -18.455 -0.671 24.132 1.00 66.06 207 SER A N 1
ATOM 1623 C CA . SER A 1 207 ? -18.534 -0.909 25.581 1.00 66.06 207 SER A CA 1
ATOM 1624 C C . SER A 1 207 ? -17.692 -2.089 26.078 1.00 66.06 207 SER A C 1
ATOM 1626 O O . SER A 1 207 ? -17.443 -2.187 27.275 1.00 66.06 207 SER A O 1
ATOM 1628 N N . LYS A 1 208 ? -17.264 -2.992 25.186 1.00 66.62 208 LYS A N 1
ATOM 1629 C CA . LYS A 1 208 ? -16.417 -4.151 25.525 1.00 66.62 208 LYS A CA 1
ATOM 1630 C C . LYS A 1 208 ? -14.925 -3.871 25.295 1.00 66.62 208 LYS A C 1
ATOM 1632 O O . LYS A 1 208 ? -14.096 -4.753 25.502 1.00 66.62 208 LYS A O 1
ATOM 1637 N N . LEU A 1 209 ? -14.585 -2.649 24.874 1.00 67.88 209 LEU A N 1
ATOM 1638 C CA . LEU A 1 209 ? -13.211 -2.172 24.735 1.00 67.88 209 LEU A CA 1
ATOM 1639 C C . LEU A 1 209 ? -12.573 -1.991 26.113 1.00 67.88 209 LEU A C 1
ATOM 1641 O O . LEU A 1 209 ? -13.093 -1.252 26.946 1.00 67.88 209 LEU A O 1
ATOM 1645 N N . LYS A 1 210 ? -11.442 -2.666 26.342 1.00 66.75 210 LYS A N 1
ATOM 1646 C CA . LYS A 1 210 ? -10.636 -2.501 27.562 1.00 66.75 210 LYS A CA 1
ATOM 1647 C C . LYS A 1 210 ? -9.386 -1.670 27.294 1.00 66.75 210 LYS A C 1
ATOM 1649 O O . LYS A 1 210 ? -9.103 -0.744 28.045 1.00 66.75 210 LYS A O 1
ATOM 1654 N N . ASN A 1 211 ? -8.679 -1.981 26.207 1.00 65.31 211 ASN A N 1
ATOM 1655 C CA . ASN A 1 211 ? -7.338 -1.448 25.952 1.00 65.31 211 ASN A CA 1
ATOM 1656 C C . ASN A 1 211 ? -7.270 -0.535 24.717 1.00 65.31 211 ASN A C 1
ATOM 1658 O O . ASN A 1 211 ? -6.419 0.350 24.656 1.00 65.31 211 ASN A O 1
ATOM 1662 N N . MET A 1 212 ? -8.167 -0.720 23.742 1.00 70.12 212 MET A N 1
ATOM 1663 C CA . MET A 1 212 ? -8.083 -0.058 22.435 1.00 70.12 212 MET A CA 1
ATOM 1664 C C . MET A 1 212 ? -9.157 1.014 22.223 1.00 70.12 212 MET A C 1
ATOM 1666 O O . MET A 1 212 ? -10.251 0.953 22.777 1.00 70.12 212 MET A O 1
ATOM 1670 N N . LYS A 1 213 ? -8.841 2.005 21.374 1.00 67.62 213 LYS A N 1
ATOM 1671 C CA . LYS A 1 213 ? -9.752 3.109 21.003 1.00 67.62 213 LYS A CA 1
ATOM 1672 C C . LYS A 1 213 ? -10.826 2.696 19.985 1.00 67.62 213 LYS A C 1
ATOM 1674 O O . LYS A 1 213 ? -11.845 3.372 19.873 1.00 67.62 213 LYS A O 1
ATOM 1679 N N . ASN A 1 214 ? -10.589 1.616 19.241 1.00 74.56 214 ASN A N 1
ATOM 1680 C CA . ASN A 1 214 ? -11.463 1.088 18.194 1.00 74.56 214 ASN A CA 1
ATOM 1681 C C . ASN A 1 214 ? -11.400 -0.452 18.200 1.00 74.56 214 ASN A C 1
ATOM 1683 O O . ASN A 1 214 ? -10.429 -1.027 18.692 1.00 74.56 214 ASN A O 1
ATOM 1687 N N . PHE A 1 215 ? -12.443 -1.097 17.680 1.00 77.06 215 PHE A N 1
ATOM 1688 C CA . PHE A 1 215 ? -12.598 -2.553 17.574 1.00 77.06 215 PHE A CA 1
ATOM 1689 C C . PHE A 1 215 ? -12.627 -3.056 16.120 1.00 77.06 215 PHE A C 1
ATOM 1691 O O . PHE A 1 215 ? -12.786 -4.251 15.880 1.00 77.06 215 PHE A O 1
ATOM 1698 N N . ASN A 1 216 ? -12.510 -2.141 15.157 1.00 85.69 216 ASN A N 1
ATOM 1699 C CA . ASN A 1 216 ? -12.421 -2.453 13.738 1.00 85.69 216 ASN A CA 1
ATOM 1700 C C . ASN A 1 216 ? -10.952 -2.472 13.320 1.00 85.69 216 ASN A C 1
ATOM 1702 O O . ASN A 1 216 ? -10.171 -1.625 13.759 1.00 85.69 216 ASN A O 1
ATOM 1706 N N . TYR A 1 217 ? -10.601 -3.429 12.470 1.00 86.00 217 TYR A N 1
ATOM 1707 C CA . TYR A 1 217 ? -9.231 -3.713 12.064 1.00 86.00 217 TYR A CA 1
ATOM 1708 C C . TYR A 1 217 ? -9.154 -3.970 10.560 1.00 86.00 217 TYR A C 1
ATOM 1710 O O . TYR A 1 217 ? -10.127 -4.406 9.945 1.00 86.00 217 TYR A O 1
ATOM 1718 N N . HIS A 1 218 ? -7.981 -3.749 9.970 1.00 88.69 218 HIS A N 1
ATOM 1719 C CA . HIS A 1 218 ? -7.685 -4.226 8.622 1.00 88.69 218 HIS A CA 1
ATOM 1720 C C . HIS A 1 218 ? -7.377 -5.729 8.669 1.00 88.69 218 HIS A C 1
ATOM 1722 O O . HIS A 1 218 ? -6.526 -6.161 9.448 1.00 88.69 218 HIS A O 1
ATOM 1728 N N . GLN A 1 219 ? -8.062 -6.523 7.843 1.00 88.31 219 GLN A N 1
ATOM 1729 C CA . GLN A 1 219 ? -8.021 -7.989 7.909 1.00 88.31 219 GLN A CA 1
ATOM 1730 C C . GLN A 1 219 ? -6.607 -8.595 7.975 1.00 88.31 219 GLN A C 1
ATOM 1732 O O . GLN A 1 219 ? -6.329 -9.267 8.964 1.00 88.31 219 GLN A O 1
ATOM 1737 N N . PRO A 1 220 ? -5.684 -8.346 7.026 1.00 90.19 220 PRO A N 1
ATOM 1738 C CA . PRO A 1 220 ? -4.371 -8.992 7.059 1.00 90.19 220 PRO A CA 1
ATOM 1739 C C . PRO A 1 220 ? -3.515 -8.534 8.247 1.00 90.19 220 PRO A C 1
ATOM 1741 O O . PRO A 1 220 ? -2.660 -9.279 8.712 1.00 90.19 220 PRO A O 1
ATOM 1744 N N . ASP A 1 221 ? -3.756 -7.328 8.768 1.00 89.19 221 ASP A N 1
ATOM 1745 C CA . ASP A 1 221 ? -3.029 -6.819 9.931 1.00 89.19 221 ASP A CA 1
ATOM 1746 C C . ASP A 1 221 ? -3.505 -7.503 11.218 1.00 89.19 221 ASP A C 1
ATOM 1748 O O . ASP A 1 221 ? -2.693 -7.827 12.086 1.00 89.19 221 ASP A O 1
ATOM 1752 N N . LEU A 1 222 ? -4.810 -7.772 11.322 1.00 87.94 222 LEU A N 1
ATOM 1753 C CA . LEU A 1 222 ? -5.372 -8.561 12.413 1.00 87.94 222 LEU A CA 1
ATOM 1754 C C . LEU A 1 222 ? -4.970 -10.036 12.309 1.00 87.94 222 LEU A C 1
ATOM 1756 O O . LEU A 1 222 ? -4.608 -10.623 13.320 1.00 87.94 222 LEU A O 1
ATOM 1760 N N . GLU A 1 223 ? -5.006 -10.630 11.116 1.00 90.38 223 GLU A N 1
ATOM 1761 C CA . GLU A 1 223 ? -4.599 -12.022 10.888 1.00 90.38 223 GLU A CA 1
ATOM 1762 C C . GLU A 1 223 ? -3.135 -12.245 11.272 1.00 90.38 223 GLU A C 1
ATOM 1764 O O . GLU A 1 223 ? -2.839 -13.168 12.028 1.00 90.38 223 GLU A O 1
ATOM 1769 N N . GLN A 1 224 ? -2.229 -11.370 10.822 1.00 90.69 224 GLN A N 1
ATOM 1770 C CA . GLN A 1 224 ? -0.817 -11.444 11.190 1.00 90.69 224 GLN A CA 1
ATOM 1771 C C . GLN A 1 224 ? -0.633 -11.333 12.708 1.00 90.69 224 GLN A C 1
ATOM 1773 O O . GLN A 1 224 ? 0.099 -12.119 13.302 1.00 90.69 224 GLN A O 1
ATOM 1778 N N . LEU A 1 225 ? -1.341 -10.402 13.352 1.00 89.31 225 LEU A N 1
ATOM 1779 C CA . LEU A 1 225 ? -1.251 -10.232 14.797 1.00 89.31 225 LEU A CA 1
ATOM 1780 C C . LEU A 1 225 ? -1.809 -11.431 15.570 1.00 89.31 225 LEU A C 1
ATOM 1782 O O . LEU A 1 225 ? -1.227 -11.817 16.578 1.00 89.31 225 LEU A O 1
ATOM 1786 N N . LEU A 1 226 ? -2.923 -12.012 15.118 1.00 89.94 226 LEU A N 1
ATOM 1787 C CA . LEU A 1 226 ? -3.497 -13.215 15.720 1.00 89.94 226 LEU A CA 1
ATOM 1788 C C . LEU A 1 226 ? -2.535 -14.397 15.586 1.00 89.94 226 LEU A C 1
ATOM 1790 O O . LEU A 1 226 ? -2.364 -15.136 16.547 1.00 89.94 226 LEU A O 1
ATOM 1794 N N . ILE A 1 227 ? -1.863 -14.543 14.443 1.00 91.69 227 ILE A N 1
ATOM 1795 C CA . ILE A 1 227 ? -0.832 -15.570 14.246 1.00 91.69 227 ILE A CA 1
ATOM 1796 C C . ILE A 1 227 ? 0.355 -15.342 15.196 1.00 91.69 227 ILE A C 1
ATOM 1798 O O . ILE A 1 227 ? 0.820 -16.285 15.828 1.00 91.69 227 ILE A O 1
ATOM 1802 N N . ASP A 1 228 ? 0.807 -14.096 15.352 1.00 91.69 228 ASP A N 1
ATOM 1803 C CA . ASP A 1 228 ? 1.941 -13.746 16.219 1.00 91.69 228 ASP A CA 1
ATOM 1804 C C . ASP A 1 228 ? 1.615 -13.837 17.726 1.00 91.69 228 ASP A C 1
ATOM 1806 O O . ASP A 1 228 ? 2.522 -13.889 18.563 1.00 91.69 228 ASP A O 1
ATOM 1810 N N . LYS A 1 229 ? 0.327 -13.795 18.091 1.00 87.56 229 LYS A N 1
ATOM 1811 C CA . LYS A 1 229 ? -0.182 -13.774 19.474 1.00 87.56 229 LYS A CA 1
ATOM 1812 C C . LYS A 1 229 ? -1.004 -15.012 19.828 1.00 87.56 229 LYS A C 1
ATOM 1814 O O . LYS A 1 229 ? -1.877 -14.918 20.684 1.00 87.56 229 LYS A O 1
ATOM 1819 N N . ASP A 1 230 ? -0.760 -16.152 19.186 1.00 89.50 230 ASP A N 1
ATOM 1820 C CA . ASP A 1 230 ? -1.429 -17.428 19.493 1.00 89.50 230 ASP A CA 1
ATOM 1821 C C . ASP A 1 230 ? -2.972 -17.323 19.519 1.00 89.50 230 ASP A C 1
ATOM 1823 O O . ASP A 1 230 ? -3.628 -17.823 20.426 1.00 89.50 230 ASP A O 1
ATOM 1827 N N . PHE A 1 231 ? -3.565 -16.616 18.555 1.00 89.25 231 PHE A N 1
ATOM 1828 C CA . PHE A 1 231 ? -5.014 -16.400 18.413 1.00 89.25 231 PHE A CA 1
ATOM 1829 C C . PHE A 1 231 ? -5.698 -15.656 19.576 1.00 89.25 231 PHE A C 1
ATOM 1831 O O . PHE A 1 231 ? -6.910 -15.783 19.774 1.00 89.25 231 PHE A O 1
ATOM 1838 N N . HIS A 1 232 ? -4.952 -14.829 20.314 1.00 89.31 232 HIS A N 1
ATOM 1839 C CA . HIS A 1 232 ? -5.505 -13.983 21.373 1.00 89.31 232 HIS A CA 1
ATOM 1840 C C . HIS A 1 232 ? -6.015 -12.645 20.832 1.00 89.31 232 HIS A C 1
ATOM 1842 O O . HIS A 1 232 ? -5.342 -11.956 20.060 1.00 89.31 232 HIS A O 1
ATOM 1848 N N . CYS A 1 233 ? -7.200 -12.223 21.286 1.00 85.62 233 CYS A N 1
ATOM 1849 C CA . CYS A 1 233 ? -7.737 -10.914 20.918 1.00 85.62 233 CYS A CA 1
ATOM 1850 C C . CYS A 1 233 ? -6.844 -9.766 21.414 1.00 85.62 233 CYS A C 1
ATOM 1852 O O . CYS A 1 233 ? -6.682 -9.636 22.625 1.00 85.62 233 CYS A O 1
ATOM 1854 N N . PRO A 1 234 ? -6.425 -8.817 20.558 1.00 82.25 234 PRO A N 1
ATOM 1855 C CA . PRO A 1 234 ? -5.623 -7.670 20.996 1.00 82.25 234 PRO A CA 1
ATOM 1856 C C . PRO A 1 234 ? -6.370 -6.679 21.907 1.00 82.25 234 PRO A C 1
ATOM 1858 O O . PRO A 1 234 ? -5.760 -5.761 22.453 1.00 82.25 234 PRO A O 1
ATOM 1861 N N . ASN A 1 235 ? -7.694 -6.804 22.045 1.00 81.12 235 ASN A N 1
ATOM 1862 C CA . ASN A 1 235 ? -8.501 -5.893 22.856 1.00 81.12 235 ASN A CA 1
ATOM 1863 C C . ASN A 1 235 ? -8.952 -6.499 24.193 1.00 81.12 235 ASN A C 1
ATOM 1865 O O . ASN A 1 235 ? -8.884 -5.821 25.218 1.00 81.12 235 ASN A O 1
ATOM 1869 N N . CYS A 1 236 ? -9.448 -7.739 24.189 1.00 80.31 236 CYS A N 1
ATOM 1870 C CA . CYS A 1 236 ? -10.004 -8.383 25.383 1.00 80.31 236 CYS A CA 1
ATOM 1871 C C . CYS A 1 236 ? -9.243 -9.628 25.852 1.00 80.31 236 CYS A C 1
ATOM 1873 O O . CYS A 1 236 ? -9.692 -10.230 26.828 1.00 80.31 236 CYS A O 1
ATOM 1875 N N . ASP A 1 237 ? -8.151 -9.997 25.170 1.00 81.50 237 ASP A N 1
ATOM 1876 C CA . ASP A 1 237 ? -7.306 -11.170 25.444 1.00 81.50 237 ASP A CA 1
ATOM 1877 C C . ASP A 1 237 ? -8.086 -12.491 25.540 1.00 81.50 237 ASP A C 1
ATOM 1879 O O . ASP A 1 237 ? -7.681 -13.424 26.223 1.00 81.50 237 ASP A O 1
ATOM 1883 N N . THR A 1 238 ? -9.238 -12.583 24.868 1.00 84.12 238 THR A N 1
ATOM 1884 C CA . THR A 1 238 ? -9.967 -13.850 24.771 1.00 84.12 238 THR A CA 1
ATOM 1885 C C . THR A 1 238 ? -9.203 -14.791 23.853 1.00 84.12 238 THR A C 1
ATOM 1887 O O . THR A 1 238 ? -8.867 -14.397 22.731 1.00 84.12 238 THR A O 1
ATOM 1890 N N . GLU A 1 239 ? -8.971 -16.000 24.347 1.00 85.31 239 GLU A N 1
ATOM 1891 C CA . GLU A 1 239 ? -8.374 -17.128 23.633 1.00 85.31 239 GLU A CA 1
ATOM 1892 C C . GLU A 1 239 ? -9.306 -17.634 22.510 1.00 85.31 239 GLU A C 1
ATOM 1894 O O . GLU A 1 239 ? -10.500 -17.312 22.485 1.00 85.31 239 GLU A O 1
ATOM 1899 N N . ASP A 1 240 ? -8.751 -18.418 21.582 1.00 84.19 240 ASP A N 1
ATOM 1900 C CA . ASP A 1 240 ? -9.462 -19.124 20.502 1.00 84.19 240 ASP A CA 1
ATOM 1901 C C . ASP A 1 240 ? -10.187 -18.243 19.460 1.00 84.19 240 ASP A C 1
ATOM 1903 O O . ASP A 1 240 ? -11.293 -18.555 19.004 1.00 84.19 240 ASP A O 1
ATOM 1907 N N . ILE A 1 241 ? -9.562 -17.145 19.014 1.00 85.00 241 ILE A N 1
ATOM 1908 C CA . ILE A 1 241 ? -10.064 -16.377 17.862 1.00 85.00 241 ILE A CA 1
ATOM 1909 C C . ILE A 1 241 ? -9.455 -16.891 16.564 1.00 85.00 241 ILE A C 1
ATOM 1911 O O . ILE A 1 241 ? -8.355 -16.517 16.162 1.00 85.00 241 ILE A O 1
ATOM 1915 N N . PHE A 1 242 ? -10.233 -17.706 15.864 1.00 86.88 242 PHE A N 1
ATOM 1916 C CA . PHE A 1 242 ? -9.873 -18.202 14.542 1.00 86.88 242 PHE A CA 1
ATOM 1917 C C . PHE A 1 242 ? -10.052 -17.137 13.453 1.00 86.88 242 PHE A C 1
ATOM 1919 O O . PHE A 1 242 ? -10.961 -16.305 13.527 1.00 86.88 242 PHE A O 1
ATOM 1926 N N . LEU A 1 243 ? -9.224 -17.220 12.404 1.00 88.44 243 LEU A N 1
ATOM 1927 C CA . LEU A 1 243 ? -9.284 -16.334 11.234 1.00 88.44 243 LEU A CA 1
ATOM 1928 C C . LEU A 1 243 ? -10.646 -16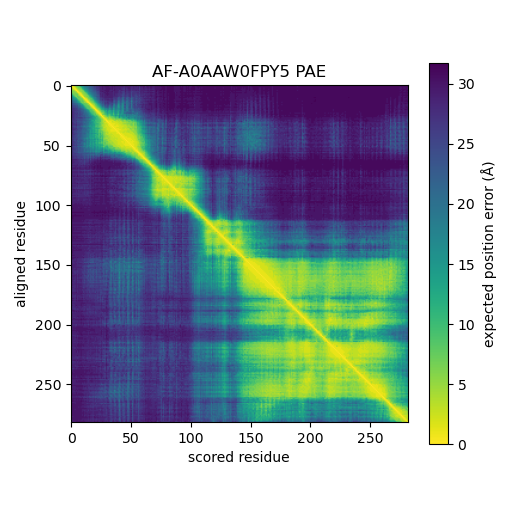.411 10.526 1.00 88.44 243 LEU A C 1
ATOM 1930 O O . LEU A 1 243 ? -11.174 -15.395 10.085 1.00 88.44 243 LEU A O 1
ATOM 1934 N N . ASP A 1 244 ? -11.255 -17.596 10.488 1.00 88.12 244 ASP A N 1
ATOM 1935 C CA . ASP A 1 244 ? -12.547 -17.817 9.826 1.00 88.12 244 ASP A CA 1
ATOM 1936 C C . ASP A 1 244 ? -13.733 -17.208 10.592 1.00 88.12 244 ASP A C 1
ATOM 1938 O O . ASP A 1 244 ? -14.791 -16.953 10.019 1.00 88.12 244 ASP A O 1
ATOM 1942 N N . SER A 1 245 ? -13.565 -16.957 11.892 1.00 86.94 245 SER A N 1
ATOM 1943 C CA . SER A 1 245 ? -14.601 -16.388 12.762 1.00 86.94 245 SER A CA 1
ATOM 1944 C C . SER A 1 245 ? -14.638 -14.855 12.720 1.00 86.94 245 SER A C 1
ATOM 1946 O O . SER A 1 245 ? -15.411 -14.237 13.459 1.00 86.94 245 SER A O 1
ATOM 1948 N N . LEU A 1 246 ? -13.791 -14.226 11.897 1.00 88.25 246 LEU A N 1
ATOM 1949 C CA . LEU A 1 246 ? -13.742 -12.777 11.730 1.00 88.25 246 LEU A CA 1
ATOM 1950 C C . LEU A 1 246 ? -14.976 -12.275 10.974 1.00 88.25 246 LEU A C 1
ATOM 1952 O O . LEU A 1 246 ? -15.357 -12.791 9.925 1.00 88.25 246 LEU A O 1
ATOM 1956 N N . ILE A 1 247 ? -15.600 -11.228 11.506 1.00 89.19 247 ILE A N 1
ATOM 1957 C CA . ILE A 1 247 ? -16.830 -10.665 10.949 1.00 89.19 247 ILE A CA 1
ATOM 1958 C C . ILE A 1 247 ? -16.463 -9.429 10.137 1.00 89.19 247 ILE A C 1
ATOM 1960 O O . ILE A 1 247 ? -15.863 -8.494 10.664 1.00 89.19 247 ILE A O 1
ATOM 1964 N N . ARG A 1 248 ? -16.836 -9.399 8.855 1.00 89.00 248 ARG A N 1
ATOM 1965 C CA . ARG A 1 248 ? -16.619 -8.229 7.995 1.00 89.00 248 ARG A CA 1
ATOM 1966 C C . AR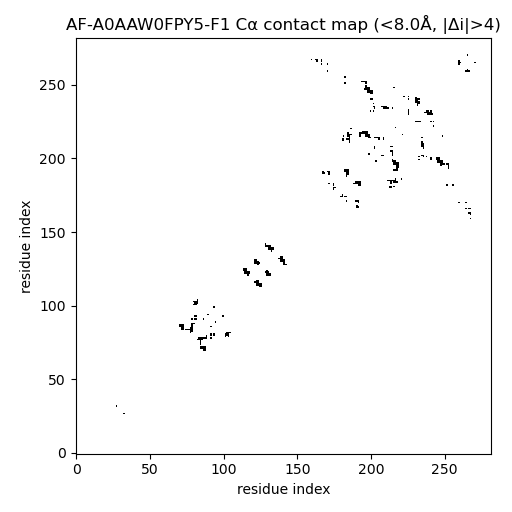G A 1 248 ? -17.621 -7.123 8.315 1.00 89.00 248 ARG A C 1
ATOM 1968 O O . ARG A 1 248 ? -18.821 -7.378 8.390 1.00 89.00 248 ARG A O 1
ATOM 1975 N N . ASN A 1 249 ? -17.132 -5.892 8.434 1.00 86.81 249 ASN A N 1
ATOM 1976 C CA . ASN A 1 249 ? -17.961 -4.707 8.615 1.00 86.81 249 ASN A CA 1
ATOM 1977 C C . ASN A 1 249 ? -18.086 -3.919 7.305 1.00 86.81 249 ASN A C 1
ATOM 1979 O O . ASN A 1 249 ? -17.287 -3.027 7.034 1.00 86.81 249 ASN A O 1
ATOM 1983 N N . THR A 1 250 ? -19.098 -4.233 6.497 1.00 86.88 250 THR A N 1
ATOM 1984 C CA . THR A 1 250 ? -19.324 -3.562 5.204 1.00 86.88 250 THR A CA 1
ATOM 1985 C C . THR A 1 250 ? -19.867 -2.136 5.342 1.00 86.88 250 THR A C 1
ATOM 1987 O O . THR A 1 250 ? -19.704 -1.328 4.434 1.00 86.88 250 THR A O 1
ATOM 1990 N N . ASP A 1 251 ? -20.516 -1.811 6.463 1.00 87.50 251 ASP A N 1
ATOM 1991 C CA . ASP A 1 251 ? -21.099 -0.484 6.705 1.00 87.50 251 ASP A CA 1
ATOM 1992 C C . ASP A 1 251 ? -20.004 0.579 6.885 1.00 87.50 251 ASP A C 1
ATOM 1994 O O . ASP A 1 251 ? -20.023 1.618 6.223 1.00 87.50 251 ASP A O 1
ATOM 1998 N N . LEU A 1 252 ? -18.977 0.285 7.691 1.00 83.38 252 LEU A N 1
ATOM 1999 C CA . LEU A 1 252 ? -17.832 1.190 7.846 1.00 83.38 252 LEU A CA 1
ATOM 2000 C C . LEU A 1 252 ? -17.008 1.332 6.564 1.00 83.38 252 LEU A C 1
ATOM 2002 O O . LEU A 1 252 ? -16.491 2.415 6.295 1.00 83.38 252 LEU A O 1
ATOM 2006 N N . GLU A 1 253 ? -16.901 0.273 5.759 1.00 85.25 253 GLU A N 1
ATOM 2007 C CA . GLU A 1 253 ? -16.240 0.348 4.451 1.00 85.25 253 GLU A CA 1
ATOM 2008 C C . GLU A 1 253 ? -16.940 1.351 3.535 1.00 85.25 253 GLU A C 1
ATOM 2010 O O . GLU A 1 253 ? -16.284 2.174 2.892 1.00 85.25 253 GLU A O 1
ATOM 2015 N N . GLN A 1 254 ? -18.272 1.315 3.511 1.00 86.25 254 GLN A N 1
ATOM 2016 C CA . GLN A 1 254 ? -19.057 2.244 2.716 1.00 86.25 254 GLN A CA 1
ATOM 2017 C C . GLN A 1 254 ? -18.924 3.678 3.241 1.00 86.25 254 GLN A C 1
ATOM 2019 O O . GLN A 1 254 ? -18.667 4.583 2.452 1.00 86.25 254 GLN A O 1
ATOM 2024 N N . GLN A 1 255 ? -18.990 3.884 4.558 1.00 86.19 255 GLN A N 1
ATOM 2025 C CA . GLN A 1 255 ? -18.827 5.212 5.158 1.00 86.19 255 GLN A CA 1
ATOM 2026 C C . GLN A 1 255 ? -17.452 5.829 4.876 1.00 86.19 255 GLN A C 1
ATOM 2028 O O . GLN A 1 255 ? -17.368 7.021 4.581 1.00 86.19 255 GLN A O 1
ATOM 2033 N N . ILE A 1 256 ? -16.374 5.039 4.928 1.00 84.56 256 ILE A N 1
ATOM 2034 C CA . ILE A 1 256 ? -15.023 5.518 4.597 1.00 84.56 256 ILE A CA 1
ATOM 2035 C C . ILE A 1 256 ? -14.926 5.870 3.111 1.00 84.56 256 ILE A C 1
ATOM 2037 O O . ILE A 1 256 ? -14.335 6.892 2.764 1.00 84.56 256 ILE A O 1
ATOM 2041 N N . ASN A 1 257 ? -15.521 5.060 2.232 1.00 83.94 257 ASN A N 1
ATOM 2042 C CA . ASN A 1 257 ? -15.529 5.333 0.797 1.00 83.94 257 ASN A CA 1
ATOM 2043 C C . ASN A 1 257 ? -16.328 6.602 0.459 1.00 83.94 257 ASN A C 1
ATOM 2045 O O . ASN A 1 257 ? -15.873 7.436 -0.321 1.00 83.94 257 ASN A O 1
ATOM 2049 N N . ASP A 1 258 ? -17.499 6.776 1.067 1.00 85.94 258 ASP A N 1
ATOM 2050 C CA . ASP A 1 258 ? -18.343 7.952 0.859 1.00 85.94 258 ASP A CA 1
ATOM 2051 C C . ASP A 1 258 ? -17.670 9.219 1.403 1.00 85.94 258 ASP A C 1
ATOM 2053 O O . ASP A 1 258 ? -17.671 10.252 0.735 1.00 85.94 258 ASP A O 1
ATOM 2057 N N . TYR A 1 259 ? -16.990 9.124 2.547 1.00 83.62 259 TYR A N 1
ATOM 2058 C CA . TYR A 1 259 ? -16.193 10.221 3.095 1.00 83.62 259 TYR A CA 1
ATOM 2059 C C . TYR A 1 259 ? -14.977 10.564 2.217 1.00 83.62 259 TYR A C 1
ATOM 2061 O O . TYR A 1 259 ? -14.702 11.738 1.968 1.00 83.62 259 TYR A O 1
ATOM 2069 N N . ALA A 1 260 ? -14.271 9.562 1.680 1.00 83.56 260 ALA A N 1
ATOM 2070 C CA . ALA A 1 260 ? -13.171 9.789 0.741 1.00 83.56 260 ALA A CA 1
ATOM 2071 C C . ALA A 1 260 ? -13.648 10.519 -0.530 1.00 83.56 260 ALA A C 1
ATOM 2073 O O . ALA A 1 260 ? -12.980 11.445 -1.001 1.00 83.56 260 ALA A O 1
ATOM 2074 N N . LYS A 1 261 ? -14.837 10.160 -1.036 1.00 83.50 261 LYS A N 1
ATOM 2075 C CA . LYS A 1 261 ? -15.489 10.847 -2.160 1.00 83.50 261 LYS A CA 1
ATOM 2076 C C . LYS A 1 261 ? -15.909 12.272 -1.812 1.00 83.50 261 LYS A C 1
ATOM 2078 O O . LYS A 1 261 ? -15.710 13.162 -2.631 1.00 83.50 261 LYS A O 1
ATOM 2083 N N . GLU A 1 262 ? -16.461 12.504 -0.621 1.00 84.00 262 GLU A N 1
ATOM 2084 C CA . GLU A 1 262 ? -16.877 13.838 -0.165 1.00 84.00 262 GLU A CA 1
ATOM 2085 C C . GLU A 1 262 ? -15.689 14.809 -0.072 1.00 84.00 262 GLU A C 1
ATOM 2087 O O . GLU A 1 262 ? -15.806 15.970 -0.460 1.00 84.00 262 GLU A O 1
ATOM 2092 N N . ILE A 1 263 ? -14.519 14.328 0.363 1.00 78.81 263 ILE A N 1
ATOM 2093 C CA . ILE A 1 263 ? -13.282 15.130 0.410 1.00 78.81 263 ILE A CA 1
ATOM 2094 C C . ILE A 1 263 ? -12.679 15.339 -0.994 1.00 78.81 263 ILE A C 1
ATOM 2096 O O . ILE A 1 263 ? -11.810 16.191 -1.180 1.00 78.81 263 ILE A O 1
ATOM 2100 N N . GLY A 1 264 ? -13.144 14.599 -2.005 1.00 70.12 264 GLY A N 1
ATOM 2101 C CA . GLY A 1 264 ? -12.636 14.689 -3.374 1.00 70.12 264 GLY A CA 1
ATOM 2102 C C . GLY A 1 264 ? -11.250 14.068 -3.549 1.00 70.12 264 GLY A C 1
ATOM 2103 O O . GLY A 1 264 ? -10.520 14.438 -4.468 1.00 70.12 264 GLY A O 1
ATOM 2104 N N . LEU A 1 265 ? -10.863 13.140 -2.670 1.00 69.94 265 LEU A N 1
ATOM 2105 C CA . LEU A 1 265 ? -9.645 12.360 -2.845 1.00 69.94 265 LEU A CA 1
ATOM 2106 C C . LEU A 1 265 ? -9.989 11.145 -3.719 1.00 69.94 265 LEU A C 1
ATOM 2108 O O . LEU A 1 265 ? -10.726 10.252 -3.302 1.00 69.94 265 LEU A O 1
ATOM 2112 N N . GLU A 1 266 ? -9.473 11.114 -4.949 1.00 62.88 266 GLU A N 1
ATOM 2113 C CA . GLU A 1 266 ? -9.658 9.974 -5.852 1.00 62.88 266 GLU A CA 1
ATOM 2114 C C . GLU A 1 266 ? -8.738 8.823 -5.422 1.00 62.88 266 GLU A C 1
ATOM 2116 O O . GLU A 1 266 ? -7.545 9.010 -5.169 1.00 62.88 266 GLU A O 1
ATOM 2121 N N . ASN A 1 267 ? -9.311 7.627 -5.289 1.00 67.50 267 ASN A N 1
ATOM 2122 C CA . ASN A 1 267 ? -8.572 6.447 -4.863 1.00 67.50 267 ASN A CA 1
ATOM 2123 C C . ASN A 1 267 ? -7.643 6.004 -6.014 1.00 67.50 267 ASN A C 1
ATOM 2125 O O . ASN A 1 267 ? -8.145 5.703 -7.101 1.00 67.50 267 ASN A O 1
ATOM 2129 N N . PRO A 1 268 ? -6.314 5.905 -5.814 1.00 65.38 268 PRO A N 1
ATOM 2130 C CA . PRO A 1 268 ? -5.375 5.561 -6.891 1.00 65.38 268 PRO A CA 1
ATOM 2131 C C . PRO A 1 268 ? -5.612 4.157 -7.476 1.00 65.38 268 PRO A C 1
ATOM 2133 O O . PRO A 1 268 ? -5.229 3.868 -8.614 1.00 65.38 268 PRO A O 1
ATOM 2136 N N . ASP A 1 269 ? -6.288 3.289 -6.720 1.00 65.44 269 ASP A N 1
ATOM 2137 C CA . ASP A 1 269 ? -6.698 1.960 -7.166 1.00 65.44 269 ASP A CA 1
ATOM 2138 C C . ASP A 1 269 ? -7.781 2.038 -8.274 1.00 65.44 269 ASP A C 1
ATOM 2140 O O . ASP A 1 269 ? -7.746 1.247 -9.217 1.00 65.44 269 ASP A O 1
ATOM 2144 N N . GLU A 1 270 ? -8.681 3.036 -8.256 1.00 63.16 270 GLU A N 1
ATOM 2145 C CA . GLU A 1 270 ? -9.661 3.238 -9.339 1.00 63.16 270 GLU A CA 1
ATOM 2146 C C . GLU A 1 270 ? -9.014 3.762 -10.626 1.00 63.16 270 GLU A C 1
ATOM 2148 O O . GLU A 1 270 ? -9.378 3.331 -11.721 1.00 63.16 270 GLU A O 1
ATOM 2153 N N . GLU A 1 271 ? -8.032 4.659 -10.523 1.00 63.75 271 GLU A N 1
ATOM 2154 C CA . GLU A 1 271 ? -7.316 5.172 -11.697 1.00 63.75 271 GLU A CA 1
ATOM 2155 C C . GLU A 1 271 ? -6.506 4.060 -12.383 1.00 63.75 271 GLU A C 1
ATOM 2157 O O . GLU A 1 271 ? -6.476 3.949 -13.612 1.00 63.75 271 GLU A O 1
ATOM 2162 N N . SER A 1 272 ? -5.905 3.178 -11.583 1.00 61.28 272 SER A N 1
ATOM 2163 C CA . SER A 1 272 ? -5.166 2.007 -12.063 1.00 61.28 272 SER A CA 1
ATOM 2164 C C . SER A 1 272 ? -6.077 1.010 -12.794 1.00 61.28 272 SER A C 1
ATOM 2166 O O . SER A 1 272 ? -5.702 0.489 -13.846 1.00 61.28 272 SER A O 1
ATOM 2168 N N . LEU A 1 273 ? -7.292 0.784 -12.278 1.00 56.75 273 LEU A N 1
ATOM 2169 C CA . LEU A 1 273 ? -8.316 -0.053 -12.916 1.00 56.75 273 LEU A CA 1
ATOM 2170 C C . LEU A 1 273 ? -8.857 0.571 -14.210 1.00 56.75 273 LEU A C 1
ATOM 2172 O O . LEU A 1 273 ? -9.055 -0.139 -15.192 1.00 56.75 273 LEU A O 1
ATOM 2176 N N . LYS A 1 274 ? -9.048 1.895 -14.260 1.00 63.47 274 LYS A N 1
ATOM 2177 C CA . LYS A 1 274 ? -9.430 2.595 -15.501 1.00 63.47 274 LYS A CA 1
ATOM 2178 C C . LYS A 1 274 ? -8.355 2.418 -16.581 1.00 63.47 274 LYS A C 1
ATOM 2180 O O . LYS A 1 274 ? -8.670 2.018 -17.699 1.00 63.47 274 LYS A O 1
ATOM 2185 N N . ARG A 1 275 ? -7.075 2.609 -16.230 1.00 63.53 275 ARG A N 1
ATOM 2186 C CA . ARG A 1 275 ? -5.946 2.431 -17.164 1.00 63.53 275 ARG A CA 1
ATOM 2187 C C . ARG A 1 275 ? -5.823 1.001 -17.693 1.00 63.53 275 ARG A C 1
ATOM 2189 O O . ARG A 1 275 ? -5.516 0.825 -18.870 1.00 63.53 275 ARG A O 1
ATOM 2196 N N . SER A 1 276 ? -6.046 -0.016 -16.858 1.00 59.09 276 SER A N 1
ATOM 2197 C CA . SER A 1 276 ? -5.986 -1.414 -17.305 1.00 59.09 276 SER A CA 1
ATOM 2198 C C . SER A 1 276 ? -7.154 -1.776 -18.227 1.00 59.09 276 SER A C 1
ATOM 2200 O O . SER A 1 276 ? -6.943 -2.440 -19.240 1.00 59.09 276 SER A O 1
ATOM 2202 N N . VAL A 1 277 ? -8.363 -1.283 -17.942 1.00 60.56 277 VAL A N 1
ATOM 2203 C CA . VAL A 1 277 ? -9.542 -1.467 -18.803 1.00 60.56 277 VAL A CA 1
ATOM 2204 C C . VAL A 1 277 ? -9.354 -0.786 -20.163 1.00 60.56 277 VAL A C 1
ATOM 2206 O O . VAL A 1 277 ? -9.678 -1.381 -21.190 1.00 60.56 277 VAL A O 1
ATOM 2209 N N . ASP A 1 278 ? -8.778 0.417 -20.195 1.00 64.31 278 ASP A N 1
ATOM 2210 C CA . ASP A 1 278 ? -8.497 1.138 -21.443 1.00 64.31 278 ASP A CA 1
ATOM 2211 C C . ASP A 1 278 ? -7.390 0.484 -22.283 1.00 64.31 278 ASP A C 1
ATOM 2213 O O . ASP A 1 278 ? -7.430 0.555 -23.512 1.00 64.31 278 ASP A O 1
ATOM 2217 N N . ALA A 1 279 ? -6.419 -0.176 -21.643 1.00 58.09 279 ALA A N 1
ATOM 2218 C CA . ALA A 1 279 ? -5.361 -0.919 -22.327 1.00 58.09 279 ALA A CA 1
ATOM 2219 C C . ALA A 1 279 ? -5.871 -2.212 -22.984 1.00 58.09 279 ALA A C 1
ATOM 2221 O O . ALA A 1 279 ? -5.382 -2.579 -24.042 1.00 58.09 279 ALA A O 1
ATOM 2222 N N . VAL A 1 280 ? -6.866 -2.879 -22.389 1.00 55.94 280 VAL A N 1
ATOM 2223 C CA . VAL A 1 280 ? -7.508 -4.085 -22.955 1.00 55.94 280 VAL A CA 1
ATOM 2224 C C . VAL A 1 280 ? -8.449 -3.746 -24.119 1.00 55.94 280 VAL A C 1
ATOM 2226 O O . VAL A 1 280 ? -8.797 -4.609 -24.921 1.00 55.94 280 VAL A O 1
ATOM 2229 N N . ARG A 1 281 ? -8.894 -2.489 -24.211 1.00 52.25 281 ARG A N 1
ATOM 2230 C CA . ARG A 1 281 ? -9.844 -2.027 -25.231 1.00 52.25 281 ARG A CA 1
ATOM 2231 C C . ARG A 1 281 ? -9.180 -1.545 -26.527 1.00 52.25 281 ARG A C 1
ATOM 2233 O O . ARG A 1 281 ? -9.906 -1.236 -27.471 1.00 52.25 281 ARG A O 1
ATOM 2240 N N . ARG A 1 282 ? -7.849 -1.445 -26.555 1.00 42.00 282 ARG A N 1
ATOM 2241 C CA . ARG A 1 282 ? -7.042 -1.160 -27.752 1.00 42.00 282 ARG A CA 1
ATOM 2242 C C . ARG A 1 282 ? -6.426 -2.441 -28.282 1.00 42.00 282 ARG A C 1
ATOM 2244 O O . ARG A 1 282 ? -6.317 -2.523 -29.521 1.00 42.00 282 ARG A O 1
#